Protein AF-A0A819KF56-F1 (afdb_monomer)

pLDDT: mean 78.13, std 22.5, range [29.19, 97.5]

Radius of gyration: 20.81 Å; Cα contacts (8 Å, |Δi|>4): 144; chains: 1; bounding box: 47×40×57 Å

Structure (mmCIF, N/CA/C/O backbone):
data_AF-A0A819KF56-F1
#
_entry.id   AF-A0A819KF56-F1
#
loop_
_atom_site.group_PDB
_atom_site.id
_atom_site.type_symbol
_atom_site.label_atom_id
_atom_sit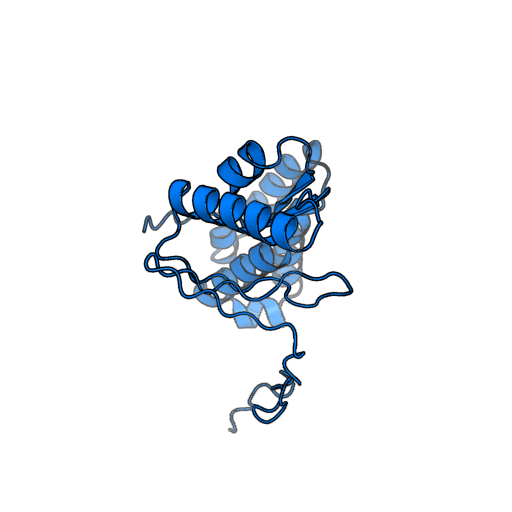e.label_alt_id
_atom_site.label_comp_id
_atom_site.label_asym_id
_atom_site.label_entity_id
_atom_site.label_seq_id
_atom_site.pdbx_PDB_ins_code
_atom_site.Cartn_x
_atom_site.Cartn_y
_atom_site.Cartn_z
_atom_site.occupancy
_atom_site.B_iso_or_equiv
_atom_site.auth_seq_id
_atom_site.auth_comp_id
_atom_site.auth_asym_id
_atom_site.auth_atom_id
_atom_site.pdbx_PDB_model_num
ATOM 1 N N . MET A 1 1 ? 0.462 -26.324 -31.886 1.00 38.06 1 MET A N 1
ATOM 2 C CA . MET A 1 1 ? 1.431 -26.065 -30.798 1.00 38.06 1 MET A CA 1
ATOM 3 C C . MET A 1 1 ? 0.646 -25.750 -29.536 1.00 38.06 1 MET A C 1
ATOM 5 O O . MET A 1 1 ? -0.189 -24.855 -29.551 1.00 38.06 1 MET A O 1
ATOM 9 N N . SER A 1 2 ? 0.790 -26.601 -28.522 1.00 32.00 2 SER A N 1
ATOM 10 C CA . SER A 1 2 ? -0.063 -26.663 -27.334 1.00 32.00 2 SER A CA 1
ATOM 11 C C . SER A 1 2 ? 0.135 -25.468 -26.404 1.00 32.00 2 SER A C 1
ATOM 13 O O . SER A 1 2 ? 1.267 -25.107 -26.091 1.00 32.00 2 SER A O 1
ATOM 15 N N . LYS A 1 3 ? -0.972 -24.908 -25.905 1.00 36.53 3 LYS A N 1
ATOM 16 C CA . LYS A 1 3 ? -0.977 -23.933 -24.811 1.00 36.53 3 LYS A CA 1
ATOM 17 C C . LYS A 1 3 ? -0.505 -24.628 -23.531 1.00 36.53 3 LYS A C 1
ATOM 19 O O . LYS A 1 3 ? -1.261 -25.376 -22.918 1.00 36.53 3 LYS A O 1
ATOM 24 N N . THR A 1 4 ? 0.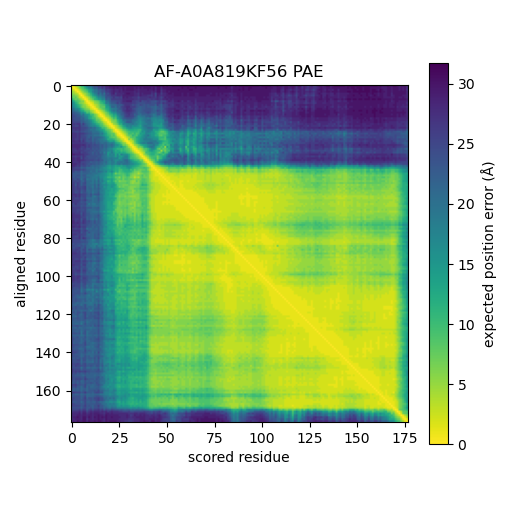738 -24.394 -23.135 1.00 37.12 4 THR A N 1
ATOM 25 C CA . THR A 1 4 ? 1.248 -24.739 -21.808 1.00 37.12 4 THR A CA 1
ATOM 26 C C . THR A 1 4 ? 0.609 -23.792 -20.795 1.00 37.12 4 THR A C 1
ATOM 28 O 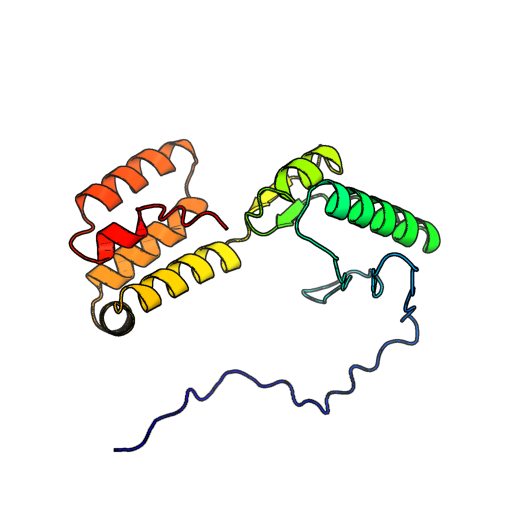O . THR A 1 4 ? 1.040 -22.659 -20.591 1.00 37.12 4 THR A O 1
ATOM 31 N N . GLY A 1 5 ? -0.506 -24.239 -20.212 1.00 37.03 5 GLY A N 1
ATOM 32 C CA . GLY A 1 5 ? -1.144 -23.572 -19.084 1.00 37.03 5 GLY A CA 1
ATOM 33 C C . GLY A 1 5 ? -0.174 -23.474 -17.908 1.00 37.03 5 GLY A C 1
ATOM 34 O O . GLY A 1 5 ? 0.611 -24.39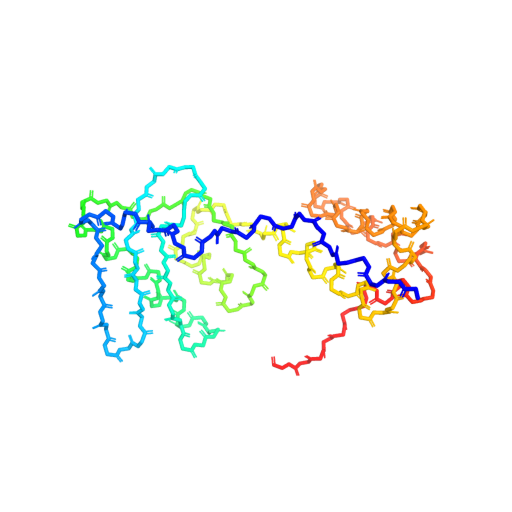1 -17.669 1.00 37.03 5 GLY A O 1
ATOM 35 N N . ARG A 1 6 ? -0.221 -22.350 -17.186 1.00 31.83 6 ARG A N 1
ATOM 36 C CA . ARG A 1 6 ? 0.528 -22.135 -15.943 1.00 31.83 6 ARG A CA 1
ATOM 37 C C . ARG A 1 6 ? 0.185 -23.250 -14.952 1.00 31.83 6 ARG A C 1
ATOM 39 O O . ARG A 1 6 ? -0.861 -23.211 -14.312 1.00 31.83 6 ARG A O 1
ATOM 46 N N . GLN A 1 7 ? 1.054 -24.246 -14.845 1.00 45.44 7 GLN A N 1
ATOM 47 C CA . GLN A 1 7 ? 1.026 -25.204 -13.751 1.00 45.44 7 GLN A CA 1
ATOM 48 C C . GLN A 1 7 ? 1.662 -24.531 -12.532 1.00 45.44 7 GLN A C 1
ATOM 50 O O . GLN A 1 7 ? 2.724 -23.924 -12.653 1.00 45.44 7 GLN A O 1
ATOM 55 N N . ASN A 1 8 ? 1.000 -24.652 -11.378 1.00 44.12 8 ASN A N 1
ATOM 56 C CA . ASN A 1 8 ? 1.456 -24.259 -10.034 1.00 44.12 8 ASN A CA 1
ATOM 57 C C . ASN A 1 8 ? 0.966 -22.912 -9.475 1.00 44.12 8 ASN A C 1
ATOM 59 O O . ASN A 1 8 ? 1.672 -22.275 -8.697 1.00 44.12 8 ASN A O 1
ATOM 63 N N . THR A 1 9 ? -0.281 -22.516 -9.738 1.00 35.16 9 THR A N 1
ATOM 64 C CA . THR A 1 9 ? -1.030 -21.843 -8.661 1.00 35.16 9 THR A CA 1
ATOM 65 C C . THR A 1 9 ? -1.691 -22.943 -7.835 1.00 35.16 9 THR A C 1
ATOM 67 O O . THR A 1 9 ? -2.507 -23.671 -8.402 1.00 35.16 9 THR A O 1
ATOM 70 N N . PRO A 1 10 ? -1.341 -23.137 -6.550 1.00 35.12 10 PRO A N 1
ATOM 71 C CA . PRO A 1 10 ? -2.076 -24.063 -5.704 1.00 35.12 10 PRO A CA 1
ATOM 72 C C . PRO A 1 10 ? -3.517 -23.562 -5.611 1.00 35.12 10 PRO A C 1
ATOM 74 O O . PRO A 1 10 ? -3.821 -22.595 -4.915 1.00 35.12 10 PRO A O 1
ATOM 77 N N . VAL A 1 11 ? -4.404 -24.195 -6.373 1.00 40.56 11 VAL A N 1
ATOM 78 C CA . VAL A 1 11 ? -5.840 -24.061 -6.179 1.00 40.56 11 VAL A CA 1
ATOM 79 C C . VAL A 1 11 ? -6.125 -24.819 -4.896 1.00 40.56 11 VAL A C 1
ATOM 81 O O . VAL A 1 11 ? -6.080 -26.049 -4.869 1.00 40.56 11 VAL A O 1
ATOM 84 N N . ILE A 1 12 ? -6.347 -24.079 -3.812 1.00 38.41 12 ILE A N 1
ATOM 85 C CA . ILE A 1 12 ? -6.901 -24.652 -2.589 1.00 38.41 12 ILE A CA 1
ATOM 86 C C . ILE A 1 12 ? -8.229 -25.282 -3.008 1.00 38.41 12 ILE A C 1
ATOM 88 O O . ILE A 1 12 ? -9.107 -24.589 -3.523 1.00 38.41 12 ILE A O 1
ATOM 92 N N . ALA A 1 13 ? -8.331 -26.606 -2.880 1.00 31.98 13 ALA A N 1
ATOM 93 C CA . ALA A 1 13 ? -9.525 -27.340 -3.266 1.00 31.98 13 ALA A CA 1
ATOM 94 C C . ALA A 1 13 ? -10.747 -26.688 -2.605 1.00 31.98 13 ALA A C 1
ATOM 96 O O . ALA A 1 13 ? -10.741 -26.451 -1.397 1.00 31.98 13 ALA A O 1
ATOM 97 N N . SER A 1 14 ? -11.812 -26.430 -3.370 1.00 42.16 14 SER A N 1
ATOM 98 C CA . SER A 1 14 ? -13.065 -25.846 -2.856 1.00 42.16 14 SER A CA 1
ATOM 99 C C . SER A 1 14 ? -13.792 -26.752 -1.849 1.00 42.16 14 SER A C 1
ATOM 101 O O . SER A 1 14 ? -14.879 -26.428 -1.382 1.00 42.16 14 SER A O 1
ATOM 103 N N . THR A 1 15 ? -13.210 -27.913 -1.547 1.00 34.47 15 THR A N 1
ATOM 104 C CA . THR A 1 15 ? -13.635 -28.887 -0.544 1.00 34.47 15 THR A CA 1
ATOM 105 C C . THR A 1 15 ? -12.790 -28.837 0.724 1.00 34.47 15 THR A C 1
ATOM 107 O O . THR A 1 15 ? -13.055 -29.618 1.638 1.00 34.47 15 THR A O 1
ATOM 110 N N . ALA A 1 16 ? -11.809 -27.931 0.819 1.00 35.06 16 ALA A N 1
ATOM 111 C CA . ALA A 1 16 ? -11.298 -27.497 2.106 1.00 35.06 16 ALA A CA 1
ATOM 112 C C . ALA A 1 16 ? -12.463 -26.805 2.814 1.00 35.06 16 ALA A C 1
ATOM 114 O O . ALA A 1 16 ? -12.659 -25.594 2.718 1.00 35.06 16 ALA A O 1
ATOM 115 N N . ARG A 1 17 ? -13.284 -27.613 3.492 1.00 34.97 17 ARG A N 1
ATOM 116 C CA . ARG A 1 17 ? -14.040 -27.153 4.640 1.00 34.97 17 ARG A CA 1
ATOM 117 C C . ARG A 1 17 ? -12.969 -26.586 5.553 1.00 34.97 17 ARG A C 1
ATOM 119 O O . ARG A 1 17 ? -12.267 -27.325 6.233 1.00 34.97 17 ARG A O 1
ATOM 126 N N . PHE A 1 18 ? -12.768 -25.275 5.474 1.00 39.22 18 PHE A N 1
ATOM 127 C CA . PHE A 1 18 ? -12.329 -24.555 6.643 1.00 39.22 18 PHE A CA 1
ATOM 128 C C . PHE A 1 18 ? -13.320 -25.013 7.699 1.00 39.22 18 PHE A C 1
ATOM 130 O O . PHE A 1 18 ? -14.521 -24.785 7.536 1.00 39.22 18 PHE A O 1
ATOM 137 N N . ASP A 1 19 ? -12.852 -25.781 8.680 1.00 36.50 19 ASP A N 1
ATOM 138 C CA . ASP A 1 19 ? -13.582 -25.935 9.923 1.00 36.50 19 ASP A CA 1
ATOM 139 C C . ASP A 1 19 ? -13.714 -24.511 10.429 1.00 36.50 19 ASP A C 1
ATOM 141 O O . ASP A 1 19 ? -12.784 -23.957 11.009 1.00 36.50 19 ASP A O 1
ATOM 145 N N . ILE A 1 20 ? -14.816 -23.873 10.036 1.00 40.81 20 ILE A N 1
ATOM 146 C CA . ILE A 1 20 ? -15.216 -22.566 10.500 1.00 40.81 20 ILE A CA 1
ATOM 147 C C . ILE A 1 20 ? -15.312 -22.784 12.003 1.00 40.81 20 ILE A C 1
ATOM 149 O O . ILE A 1 20 ? -16.204 -23.529 12.430 1.00 40.81 20 ILE A O 1
ATOM 153 N N . PRO A 1 21 ? -14.359 -22.267 12.804 1.00 40.44 21 PRO A N 1
ATOM 154 C CA . PRO A 1 21 ? -14.391 -22.507 14.230 1.00 40.44 21 PRO A CA 1
ATOM 155 C C . PRO A 1 21 ? -15.757 -22.052 14.727 1.00 40.44 21 PRO A C 1
ATOM 157 O O . PRO A 1 21 ? -16.326 -21.101 14.196 1.00 40.44 21 PRO A O 1
ATOM 160 N N . GLN A 1 22 ? -16.280 -22.697 15.764 1.00 37.03 22 GLN A N 1
ATOM 161 C CA . GLN A 1 22 ? -17.575 -22.375 16.385 1.00 37.03 22 GLN A CA 1
ATOM 162 C C . GLN A 1 22 ? -17.701 -20.890 16.842 1.00 37.03 22 GLN A C 1
ATOM 164 O O . GLN A 1 22 ? -18.760 -20.459 17.287 1.00 37.03 22 GLN A O 1
ATOM 169 N N . LEU A 1 23 ? -16.614 -20.123 16.696 1.00 35.91 23 LEU A N 1
ATOM 170 C CA . LEU A 1 23 ? -16.409 -18.679 16.801 1.00 35.91 23 LEU A CA 1
ATOM 171 C C . LEU A 1 23 ? -16.550 -17.978 15.430 1.00 35.91 23 LEU A C 1
ATOM 173 O O . LEU A 1 23 ? -15.619 -17.332 14.962 1.00 35.91 23 LEU A O 1
ATOM 177 N N . TYR A 1 24 ? -17.664 -18.162 14.726 1.00 39.72 24 TYR A N 1
ATOM 178 C CA . TYR A 1 24 ? -17.932 -17.418 13.492 1.00 39.72 24 TYR A CA 1
ATOM 179 C C . TYR A 1 24 ? -19.281 -16.736 13.632 1.00 39.72 24 TYR A C 1
ATOM 181 O O . TYR A 1 24 ? -20.332 -17.328 13.382 1.00 39.72 24 TYR A O 1
ATOM 189 N N . GLN A 1 25 ? -19.260 -15.487 14.091 1.00 46.16 25 GLN A N 1
ATOM 190 C CA . GLN A 1 25 ? -20.451 -14.650 14.096 1.00 46.16 25 GLN A CA 1
ATOM 191 C C . GLN A 1 25 ? -20.506 -13.820 12.818 1.00 46.16 25 GLN A C 1
ATOM 193 O O . GLN A 1 25 ? -19.667 -12.961 12.563 1.00 46.16 25 GLN A O 1
ATOM 198 N N . GLN A 1 26 ? -21.527 -14.084 12.005 1.00 46.75 26 GLN A N 1
ATOM 199 C CA . GLN A 1 26 ? -21.896 -13.233 10.885 1.00 46.75 26 GLN A CA 1
ATOM 200 C C . GLN A 1 26 ? -22.788 -12.102 11.404 1.00 46.75 26 GLN A C 1
ATOM 202 O O . GLN A 1 26 ? -23.976 -12.295 11.663 1.00 46.75 26 GLN A O 1
ATOM 207 N N . THR A 1 27 ? -22.232 -10.899 11.519 1.00 50.41 27 THR A N 1
ATOM 208 C CA . THR A 1 27 ? -23.023 -9.715 11.871 1.00 50.41 27 THR A CA 1
ATOM 209 C C . THR A 1 27 ? -23.632 -9.124 10.601 1.00 50.41 27 THR A C 1
ATOM 211 O O . THR A 1 27 ? -22.978 -8.374 9.883 1.00 50.41 27 THR A O 1
ATOM 214 N N . LEU A 1 28 ? -24.888 -9.461 10.292 1.00 46.75 28 LEU A N 1
ATOM 215 C CA . LEU A 1 28 ? -25.650 -8.801 9.225 1.00 46.75 28 LEU A CA 1
ATOM 216 C C . LEU A 1 28 ? -26.155 -7.445 9.729 1.00 46.75 28 LEU A C 1
ATOM 218 O O . LEU A 1 28 ? -27.206 -7.341 10.356 1.00 46.75 28 LEU A O 1
ATOM 222 N N . SER A 1 29 ? -25.392 -6.389 9.465 1.00 52.81 29 SER A N 1
ATOM 223 C CA . SER A 1 29 ? -25.842 -5.014 9.692 1.00 52.81 29 SER A CA 1
ATOM 224 C C . SER A 1 29 ? -26.669 -4.524 8.480 1.00 52.81 29 SER A C 1
ATOM 226 O O . SER A 1 29 ? -26.310 -4.845 7.345 1.00 52.81 29 SER A O 1
ATOM 228 N N . PRO A 1 30 ? -27.749 -3.726 8.659 1.00 49.16 30 PRO A N 1
ATOM 229 C CA . PRO A 1 30 ? -28.543 -3.171 7.546 1.00 49.16 30 PRO A CA 1
ATOM 230 C C . PRO A 1 30 ? -27.702 -2.336 6.570 1.00 49.16 30 PRO A C 1
ATOM 232 O O . PRO A 1 30 ? -27.962 -2.286 5.368 1.00 49.16 30 PRO A O 1
ATOM 235 N N . LYS A 1 31 ? -26.644 -1.707 7.092 1.00 51.72 31 LYS A N 1
ATOM 236 C CA . LYS A 1 31 ? -25.537 -1.178 6.299 1.00 51.72 31 LYS A CA 1
ATOM 237 C C . LYS A 1 31 ? -24.654 -2.372 5.942 1.00 51.72 31 LYS A C 1
ATOM 239 O O . LYS A 1 31 ? -24.094 -2.973 6.852 1.00 51.72 31 LYS A O 1
ATOM 244 N N . ARG A 1 32 ? -24.588 -2.762 4.668 1.00 50.19 32 ARG A N 1
ATOM 245 C CA . ARG A 1 32 ? -23.849 -3.943 4.183 1.00 50.19 32 ARG A CA 1
ATOM 246 C C . ARG A 1 32 ? -22.416 -3.966 4.740 1.00 50.19 32 ARG A C 1
ATOM 248 O O . ARG A 1 32 ? -21.550 -3.310 4.184 1.00 50.19 32 ARG A O 1
ATOM 255 N N . PHE A 1 33 ? -22.201 -4.711 5.819 1.00 55.94 33 PHE A N 1
ATOM 256 C CA . PHE A 1 33 ? -20.907 -5.054 6.393 1.00 55.94 33 PHE A CA 1
ATOM 257 C C . PHE A 1 33 ? -21.024 -6.527 6.759 1.00 55.94 33 PHE A C 1
ATOM 259 O O . PHE A 1 33 ? -21.844 -6.878 7.601 1.00 55.94 33 PHE A O 1
ATOM 266 N N . LEU A 1 34 ? -20.268 -7.394 6.096 1.00 52.53 34 LEU A N 1
ATOM 267 C CA . LEU A 1 34 ? -20.047 -8.747 6.593 1.00 52.53 34 LEU A CA 1
ATOM 268 C C . LEU A 1 34 ? -18.704 -8.698 7.298 1.00 52.53 34 LEU A C 1
ATOM 270 O O . LEU A 1 34 ? -17.711 -8.660 6.586 1.00 52.53 34 LEU A O 1
ATOM 274 N N . LEU A 1 35 ? -18.707 -8.609 8.632 1.00 50.97 35 LEU A N 1
ATOM 275 C CA . LEU A 1 35 ? -17.512 -8.708 9.467 1.00 50.97 35 LEU A CA 1
ATOM 276 C C . LEU A 1 35 ? -17.397 -10.140 9.978 1.00 50.97 35 LEU A C 1
ATOM 278 O O . LEU A 1 35 ? -18.355 -10.662 10.540 1.00 50.97 35 LEU A O 1
ATOM 282 N N . ILE A 1 36 ? -16.260 -10.775 9.724 1.00 55.16 36 ILE A N 1
ATOM 283 C CA . ILE A 1 36 ? -15.984 -12.158 10.116 1.00 55.16 36 ILE A CA 1
ATOM 284 C C . ILE A 1 36 ? -14.761 -12.152 11.039 1.00 55.16 36 ILE A C 1
ATOM 286 O O . ILE A 1 36 ? -13.667 -11.872 10.570 1.00 55.16 36 ILE A O 1
ATOM 290 N N . ASP A 1 37 ? -15.019 -12.423 12.316 1.00 52.06 37 ASP A N 1
ATOM 291 C CA . ASP A 1 37 ? -14.169 -12.575 13.513 1.00 52.06 37 ASP A CA 1
ATOM 292 C C . ASP A 1 37 ? -12.641 -12.310 13.485 1.00 52.06 37 ASP A C 1
ATOM 294 O O . ASP A 1 37 ? -11.894 -12.875 12.683 1.00 52.06 37 ASP A O 1
ATOM 298 N N . VAL A 1 38 ? -12.179 -11.552 14.498 1.00 51.81 38 VAL A N 1
ATOM 299 C CA . VAL A 1 38 ? -10.810 -11.019 14.687 1.00 51.81 38 VAL A CA 1
ATOM 300 C C . VAL A 1 38 ? -10.001 -11.820 15.709 1.00 51.81 38 VAL A C 1
ATOM 302 O O . VAL A 1 38 ? -10.119 -11.577 16.906 1.00 51.81 38 VAL A O 1
ATOM 305 N N . PHE A 1 39 ? -9.078 -12.692 15.261 1.00 49.78 39 PHE A N 1
ATOM 306 C CA . PHE A 1 39 ? -8.098 -13.351 16.151 1.00 49.78 39 PHE A CA 1
ATOM 307 C C . PHE A 1 39 ? -6.690 -13.590 15.556 1.00 49.78 39 PHE A C 1
ATOM 309 O O . PHE A 1 39 ? -6.505 -13.891 14.384 1.00 49.78 39 PHE A O 1
ATOM 316 N N . LEU A 1 40 ? -5.664 -13.469 16.415 1.00 49.62 40 LEU A N 1
ATOM 317 C CA . LEU A 1 40 ? -4.223 -13.435 16.102 1.00 49.62 40 LEU A CA 1
ATOM 318 C C . LEU A 1 40 ? -3.530 -14.817 16.062 1.00 49.62 40 LEU A C 1
ATOM 320 O O . LEU A 1 40 ? -3.357 -15.436 17.111 1.00 49.62 40 LEU A O 1
ATOM 324 N N . LYS A 1 41 ? -2.962 -15.201 14.904 1.00 39.97 41 LYS A N 1
ATOM 325 C CA . LYS A 1 41 ? -1.545 -15.622 14.703 1.00 39.97 41 LYS A CA 1
ATOM 326 C C . LYS A 1 41 ? -1.300 -16.059 13.246 1.00 39.97 41 LYS A C 1
ATOM 328 O O . LYS A 1 41 ? -2.055 -16.849 12.706 1.00 39.97 41 LYS A O 1
ATOM 333 N N . ARG A 1 42 ? -0.167 -15.621 12.672 1.00 51.62 42 ARG A N 1
ATOM 334 C CA . ARG A 1 42 ? 0.463 -16.127 11.427 1.00 51.62 42 ARG A CA 1
ATOM 335 C C . ARG A 1 42 ? -0.413 -16.112 10.163 1.00 51.62 42 ARG A C 1
ATOM 337 O O . ARG A 1 42 ? -0.937 -17.141 9.766 1.00 51.62 42 ARG A O 1
ATOM 344 N N . GLY A 1 43 ? -0.471 -14.968 9.476 1.00 61.66 43 GLY A N 1
ATOM 345 C CA . GLY A 1 43 ? -0.934 -14.893 8.078 1.00 61.66 43 GLY A CA 1
ATOM 346 C C . GLY A 1 43 ? -2.392 -15.294 7.828 1.00 61.66 43 GLY A C 1
ATOM 347 O O . GLY A 1 43 ? -2.780 -15.451 6.675 1.00 61.66 43 GLY A O 1
ATOM 348 N N . LEU A 1 44 ? -3.189 -15.469 8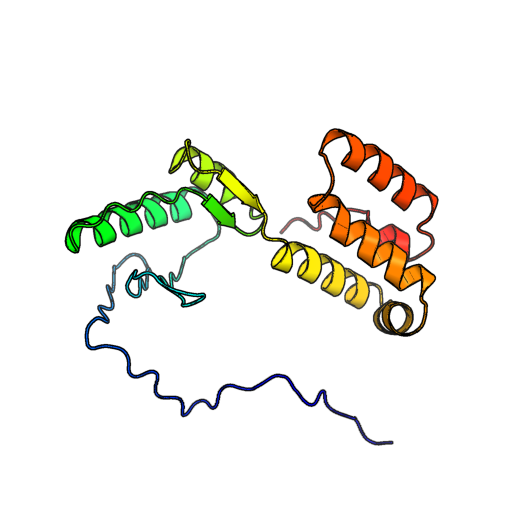.883 1.00 70.81 44 LEU A N 1
ATOM 349 C CA . LEU A 1 44 ? -4.603 -15.802 8.782 1.00 70.81 44 LEU A CA 1
ATOM 350 C C . LEU A 1 44 ? -5.436 -14.525 8.601 1.00 70.81 44 LEU A C 1
ATOM 352 O O . LEU A 1 44 ? -5.163 -13.530 9.279 1.00 70.81 44 LEU A O 1
ATOM 356 N N . PRO A 1 45 ? -6.453 -14.538 7.723 1.00 71.88 45 PRO A N 1
ATOM 357 C CA . PRO A 1 45 ? -7.467 -13.494 7.688 1.00 71.88 45 PRO A CA 1
ATOM 358 C C . PRO A 1 45 ? -8.204 -13.416 9.028 1.00 71.88 45 PRO A C 1
ATOM 360 O O . PRO A 1 45 ? -8.659 -14.433 9.544 1.00 71.88 45 PRO A O 1
ATOM 363 N N . VAL A 1 46 ? -8.314 -12.203 9.566 1.00 73.75 46 VAL A N 1
ATOM 364 C CA . VAL A 1 46 ? -8.956 -11.908 10.865 1.00 73.75 46 VAL A CA 1
ATOM 365 C C . VAL A 1 46 ? -10.195 -11.026 10.715 1.00 73.75 46 VAL A C 1
ATOM 367 O O . VAL A 1 46 ? -10.805 -10.618 11.681 1.00 73.75 46 VAL A O 1
ATOM 370 N N . ALA A 1 47 ? -10.491 -10.571 9.509 1.00 77.94 47 ALA A N 1
ATOM 371 C CA . ALA A 1 47 ? -11.662 -9.765 9.224 1.00 77.94 47 ALA A CA 1
ATOM 372 C C . ALA A 1 47 ? -11.885 -9.840 7.726 1.00 77.94 47 ALA A C 1
ATOM 374 O O . ALA A 1 47 ? -11.009 -9.470 6.944 1.00 77.94 47 ALA A O 1
ATOM 375 N N . PHE A 1 48 ? -13.057 -10.301 7.320 1.00 79.81 48 PHE A N 1
ATOM 376 C CA . PHE A 1 48 ? -13.591 -9.958 6.007 1.00 79.81 48 PHE A CA 1
ATOM 377 C C . PHE A 1 48 ? -14.525 -8.784 6.202 1.00 79.81 48 PHE A C 1
ATOM 379 O O . PHE A 1 48 ? -15.167 -8.730 7.238 1.00 79.81 48 PHE A O 1
ATOM 386 N N . CYS A 1 49 ? -14.545 -7.826 5.278 1.00 80.38 49 CYS A N 1
ATOM 387 C CA . CYS A 1 49 ? -15.395 -6.640 5.349 1.00 80.38 49 CYS A CA 1
ATOM 388 C C . CYS A 1 49 ? -15.863 -6.297 3.937 1.00 80.38 49 CYS A C 1
ATOM 390 O O . CYS A 1 49 ? -15.067 -5.899 3.089 1.00 80.38 49 CYS A O 1
ATOM 392 N N . LEU A 1 50 ? -17.156 -6.468 3.672 1.00 83.00 50 LEU A N 1
ATOM 393 C CA . LEU A 1 50 ? -17.767 -6.005 2.428 1.00 83.00 50 LEU A CA 1
ATOM 394 C C . LEU A 1 50 ? -18.135 -4.535 2.587 1.00 83.00 50 LEU A C 1
ATOM 396 O O . LEU A 1 50 ? -18.955 -4.214 3.440 1.00 83.00 50 LEU A O 1
ATOM 400 N N . LEU A 1 51 ? -17.527 -3.662 1.787 1.00 83.75 51 LEU A N 1
ATOM 401 C CA . LEU A 1 51 ? -17.746 -2.220 1.861 1.00 83.75 51 LEU A CA 1
ATOM 402 C C . LEU A 1 51 ? -18.551 -1.730 0.649 1.00 83.75 51 LEU A C 1
ATOM 404 O O . LEU A 1 51 ? -18.326 -2.201 -0.467 1.00 83.75 51 LEU A O 1
ATOM 408 N N . PRO A 1 52 ? -19.479 -0.772 0.828 1.00 85.44 52 PRO A N 1
ATOM 409 C CA . PRO A 1 52 ? -20.291 -0.247 -0.269 1.00 85.44 52 PRO A CA 1
ATOM 410 C C . PRO A 1 52 ? -19.514 0.645 -1.245 1.00 85.44 52 PRO A C 1
ATOM 412 O O . PRO A 1 52 ? -19.984 0.870 -2.357 1.00 85.44 52 PRO A O 1
ATOM 415 N N . ASN A 1 53 ? -18.384 1.216 -0.823 1.00 88.44 53 ASN A N 1
ATOM 416 C CA . ASN A 1 53 ? -17.540 2.091 -1.631 1.00 88.44 53 ASN A CA 1
ATOM 417 C C . ASN A 1 53 ? -16.166 2.297 -0.964 1.00 88.44 53 ASN A C 1
ATOM 419 O O . ASN A 1 53 ? -15.951 1.903 0.180 1.00 88.44 53 ASN A O 1
ATOM 423 N N . LYS A 1 54 ? -15.271 2.951 -1.706 1.00 89.38 54 LYS A N 1
ATOM 424 C CA . LYS A 1 54 ? -13.885 3.286 -1.356 1.00 89.38 54 LYS A CA 1
ATOM 425 C C . LYS A 1 54 ? -13.754 4.732 -0.849 1.00 89.38 54 LYS A C 1
ATOM 427 O O . LYS A 1 54 ? -13.029 5.541 -1.420 1.00 89.38 54 LYS A O 1
ATOM 432 N N . ARG A 1 55 ? -14.556 5.124 0.149 1.00 91.25 55 ARG A N 1
ATOM 433 C CA . ARG A 1 55 ? -14.569 6.501 0.690 1.00 91.25 55 ARG A CA 1
ATOM 434 C C . ARG A 1 55 ? -14.117 6.527 2.139 1.00 91.25 55 ARG A C 1
ATOM 436 O O . ARG A 1 55 ? -14.467 5.635 2.907 1.00 91.25 55 ARG A O 1
ATOM 443 N N . ALA A 1 56 ? -13.470 7.624 2.529 1.00 93.38 56 ALA A N 1
ATOM 444 C CA . ALA A 1 56 ? -12.989 7.847 3.892 1.00 93.38 56 ALA A CA 1
ATOM 445 C C . ALA A 1 56 ? -14.059 7.563 4.958 1.00 93.38 56 ALA A C 1
ATOM 447 O O . ALA A 1 56 ? -13.842 6.750 5.847 1.00 93.38 56 ALA A O 1
ATOM 448 N N . LYS A 1 57 ? -15.272 8.112 4.790 1.00 92.94 57 LYS A N 1
ATOM 449 C CA . LYS A 1 57 ? -16.398 7.864 5.706 1.00 92.94 57 LYS A CA 1
ATOM 450 C C . LYS A 1 57 ? -16.690 6.371 5.915 1.00 92.94 57 LYS A C 1
ATOM 452 O O . LYS A 1 57 ? -16.974 5.950 7.028 1.00 92.94 57 LYS A O 1
ATOM 457 N N . THR A 1 58 ? -16.630 5.570 4.852 1.00 91.62 58 THR A N 1
ATOM 458 C CA . THR A 1 58 ? -16.879 4.126 4.933 1.00 91.62 58 THR A CA 1
ATOM 459 C C . THR A 1 58 ? -15.755 3.394 5.667 1.00 91.62 58 THR A C 1
ATOM 461 O O . THR A 1 58 ? -16.042 2.454 6.405 1.00 91.62 58 THR A O 1
ATOM 464 N N . TYR A 1 59 ? -14.505 3.840 5.531 1.00 93.62 59 TYR A N 1
ATOM 465 C CA . TYR A 1 59 ? -13.381 3.294 6.297 1.00 93.62 59 TYR A CA 1
ATOM 466 C C . TYR A 1 59 ? -13.393 3.703 7.768 1.00 93.62 59 TYR A C 1
ATOM 468 O O . TYR A 1 59 ? -13.079 2.874 8.618 1.00 93.62 59 TYR A O 1
ATOM 476 N N . THR A 1 60 ? -13.798 4.934 8.086 1.00 94.25 60 THR A N 1
ATOM 477 C CA . THR A 1 60 ? -13.979 5.371 9.478 1.00 94.25 60 THR A CA 1
ATOM 478 C C . THR A 1 60 ? -15.016 4.484 10.164 1.00 94.25 60 THR A C 1
ATOM 480 O O . THR A 1 60 ? -14.707 3.853 11.171 1.00 94.25 60 THR A O 1
ATOM 483 N N . GLU A 1 61 ? -16.192 4.314 9.540 1.00 91.19 61 GLU A N 1
ATOM 484 C CA . GLU A 1 61 ? -17.240 3.415 10.047 1.00 91.19 61 GLU A CA 1
ATOM 485 C C . GLU A 1 61 ? -16.725 1.966 10.198 1.00 91.19 61 GLU A C 1
ATOM 487 O O . GLU A 1 61 ? -17.072 1.279 11.157 1.00 91.19 61 GLU A O 1
ATOM 492 N N . LEU A 1 62 ? -15.870 1.480 9.288 1.00 90.31 62 LEU A N 1
ATOM 493 C CA . LEU A 1 62 ? -15.243 0.159 9.409 1.00 90.31 62 LEU A CA 1
ATOM 494 C C . LEU A 1 62 ? -14.362 0.043 10.665 1.00 90.31 62 LEU A C 1
ATOM 496 O O . LEU A 1 62 ? -14.478 -0.936 11.407 1.00 90.31 62 LEU A O 1
ATOM 500 N N . PHE A 1 63 ? -13.463 0.999 10.901 1.00 91.56 63 PHE A N 1
ATOM 501 C CA . PHE A 1 63 ? -12.546 0.931 12.040 1.00 91.56 63 PHE A CA 1
ATOM 502 C C . PHE A 1 63 ? -13.261 1.106 13.379 1.00 91.56 63 PHE A C 1
ATOM 504 O O . PHE A 1 63 ? -12.917 0.405 14.332 1.00 91.56 63 PHE A O 1
ATOM 511 N N . GLU A 1 64 ? -14.293 1.949 13.441 1.00 90.88 64 GLU A N 1
ATOM 512 C CA . GLU A 1 64 ? -15.187 2.048 14.600 1.00 90.88 64 GLU A CA 1
ATOM 513 C C . GLU A 1 64 ? -15.809 0.683 14.923 1.00 90.88 64 GLU A C 1
ATOM 515 O O . GLU A 1 64 ? -15.704 0.198 16.050 1.00 90.88 64 GLU A O 1
ATOM 520 N N . ARG A 1 65 ? -16.351 -0.010 13.911 1.00 87.06 65 ARG A N 1
ATOM 521 C CA . ARG A 1 65 ? -16.928 -1.352 14.085 1.00 87.06 65 ARG A CA 1
ATOM 522 C C . ARG A 1 65 ? -15.898 -2.385 14.529 1.00 87.06 65 ARG A C 1
ATOM 524 O O . ARG A 1 65 ? -16.207 -3.210 15.382 1.00 87.06 65 ARG A O 1
ATOM 531 N N . LEU A 1 66 ? -14.678 -2.354 13.995 1.00 87.06 66 LEU A N 1
ATOM 532 C CA . LEU A 1 66 ? -13.603 -3.251 14.437 1.00 87.06 66 LEU A CA 1
ATOM 533 C C . LEU A 1 66 ? -13.226 -3.010 15.906 1.00 87.06 66 LEU A C 1
ATOM 535 O O . LEU A 1 66 ? -13.021 -3.970 16.650 1.00 87.06 66 LEU A O 1
ATOM 539 N N . LYS A 1 67 ? -13.174 -1.745 16.342 1.00 89.19 67 LYS A N 1
ATOM 540 C CA . LYS A 1 67 ? -12.932 -1.374 17.746 1.00 89.19 67 LYS A CA 1
ATOM 541 C C . LYS A 1 67 ? -14.063 -1.871 18.651 1.00 89.19 67 LYS A C 1
ATOM 543 O O . LYS A 1 67 ? -13.784 -2.489 19.676 1.00 89.19 67 LYS A O 1
ATOM 548 N N . GLU A 1 68 ? -15.320 -1.670 18.254 1.00 86.81 68 GLU A N 1
ATOM 549 C CA . GLU A 1 68 ? -16.495 -2.184 18.972 1.00 86.81 68 GLU A CA 1
ATOM 550 C C . GLU A 1 68 ? -16.452 -3.711 19.117 1.00 86.81 68 GLU A C 1
ATOM 552 O O . GLU A 1 68 ? -16.621 -4.224 20.221 1.00 86.81 68 GLU A O 1
ATOM 557 N N . GLN A 1 69 ? -16.171 -4.439 18.032 1.00 82.44 69 GLN A N 1
ATOM 558 C CA . GLN A 1 69 ? -16.108 -5.906 18.038 1.00 82.44 69 GLN A CA 1
ATOM 559 C C . GLN A 1 69 ? -14.929 -6.443 18.851 1.00 82.44 69 GLN A C 1
ATOM 561 O O . GLN A 1 69 ? -15.059 -7.450 19.534 1.00 82.44 69 GLN A O 1
ATOM 566 N N . ALA A 1 70 ? -13.783 -5.763 18.859 1.00 83.31 70 ALA A N 1
ATOM 567 C CA . ALA A 1 70 ? -12.705 -6.137 19.768 1.00 83.31 70 ALA A CA 1
ATOM 568 C C . ALA A 1 70 ? -13.125 -5.963 21.239 1.00 83.31 70 ALA A C 1
ATOM 570 O O . ALA A 1 70 ? -12.833 -6.828 22.068 1.00 83.31 70 ALA A O 1
ATOM 571 N N . ASN A 1 71 ? -13.859 -4.893 21.559 1.00 86.69 71 ASN A N 1
ATOM 572 C CA . ASN A 1 71 ? -14.323 -4.642 22.922 1.00 86.69 71 ASN A CA 1
ATOM 573 C C . ASN A 1 71 ? -15.306 -5.720 23.413 1.00 86.69 71 ASN A C 1
ATOM 575 O O . ASN A 1 71 ? -15.232 -6.097 24.583 1.00 86.69 71 ASN A O 1
ATOM 579 N N . THR A 1 72 ? -16.180 -6.266 22.551 1.00 83.44 72 THR A N 1
ATOM 580 C CA . THR A 1 72 ? -17.128 -7.333 22.949 1.00 83.44 72 THR A CA 1
ATOM 581 C C . THR A 1 72 ? -16.424 -8.616 23.401 1.00 83.44 72 THR A C 1
ATOM 583 O O . THR A 1 72 ? -16.940 -9.323 24.264 1.00 83.44 72 THR A O 1
ATOM 586 N N . ILE A 1 73 ? -15.221 -8.885 22.887 1.00 83.50 73 ILE A N 1
ATOM 587 C CA . ILE A 1 73 ? -14.377 -10.029 23.270 1.00 83.50 73 ILE A CA 1
ATOM 588 C C . ILE A 1 73 ? -13.297 -9.661 24.308 1.00 83.50 73 ILE A C 1
ATOM 590 O O . ILE A 1 73 ? -12.346 -10.419 24.522 1.00 83.50 73 ILE A O 1
ATOM 594 N N . GLY A 1 74 ? -13.406 -8.488 24.945 1.00 85.38 74 GLY A N 1
ATOM 595 C CA . GLY A 1 74 ? -12.465 -8.019 25.967 1.00 85.38 74 GLY A CA 1
ATOM 596 C C . GLY A 1 74 ? -11.059 -7.722 25.430 1.00 85.38 74 GLY A C 1
ATOM 597 O O . GLY A 1 74 ? -10.067 -7.874 26.148 1.00 85.38 74 GLY A O 1
ATOM 598 N N . LYS A 1 75 ? -10.946 -7.345 24.152 1.00 85.25 75 LYS A N 1
ATOM 599 C CA . LYS A 1 75 ? -9.699 -6.941 23.493 1.00 85.25 75 LYS A CA 1
ATOM 600 C C . LYS A 1 75 ? -9.758 -5.471 23.096 1.00 85.25 75 LYS A C 1
ATOM 602 O O . LYS A 1 75 ? -10.819 -4.908 22.882 1.00 85.25 75 LYS A O 1
ATOM 607 N N . ILE A 1 76 ? -8.586 -4.864 22.943 1.00 87.75 76 ILE A N 1
ATOM 608 C CA . ILE A 1 76 ? -8.453 -3.503 22.420 1.00 87.75 76 ILE A CA 1
ATOM 609 C C . ILE A 1 76 ? -7.857 -3.605 21.019 1.00 87.75 76 ILE A C 1
ATOM 611 O O . ILE A 1 76 ? -6.746 -4.118 20.851 1.00 87.75 76 ILE A O 1
ATOM 615 N N . PHE A 1 77 ? -8.578 -3.111 20.013 1.00 87.75 77 PHE A N 1
ATOM 616 C CA . PHE A 1 77 ? -8.064 -3.023 18.649 1.00 87.75 77 PHE A CA 1
ATOM 617 C C . PHE A 1 77 ? -7.123 -1.819 18.517 1.00 87.75 77 PHE A C 1
ATOM 619 O O . PHE A 1 77 ? -7.544 -0.715 18.185 1.00 87.75 77 PHE A O 1
ATOM 626 N N . ASN A 1 78 ? -5.843 -2.032 18.830 1.00 89.38 78 ASN A N 1
ATOM 627 C CA . ASN A 1 78 ? -4.800 -1.008 18.755 1.00 89.38 78 ASN A CA 1
ATOM 628 C C . ASN A 1 78 ? -3.525 -1.571 18.091 1.00 89.38 78 ASN A C 1
ATOM 630 O O . ASN A 1 78 ? -2.590 -1.993 18.784 1.00 89.38 78 ASN A O 1
ATOM 634 N N . PRO A 1 79 ? -3.498 -1.679 16.751 1.00 90.50 79 PRO A N 1
ATOM 635 C CA . PRO A 1 79 ? -2.340 -2.189 16.026 1.00 90.50 79 PRO A CA 1
ATOM 636 C C . PRO A 1 79 ? -1.141 -1.235 16.137 1.00 90.50 79 PRO A C 1
ATOM 638 O O . PRO A 1 79 ? -1.273 -0.026 16.014 1.00 90.50 79 PRO A O 1
ATOM 641 N N . LYS A 1 80 ? 0.068 -1.788 16.303 1.00 91.81 80 LYS A N 1
ATOM 642 C CA . LYS A 1 80 ? 1.321 -1.000 16.294 1.00 91.81 80 LYS A CA 1
ATOM 643 C C . LYS A 1 80 ? 1.815 -0.662 14.886 1.00 91.81 80 LYS A C 1
ATOM 645 O O . LYS A 1 80 ? 2.593 0.268 14.702 1.00 91.81 80 LYS A O 1
ATOM 650 N N . ARG A 1 81 ? 1.420 -1.472 13.905 1.00 91.44 81 ARG A N 1
ATOM 651 C CA . ARG A 1 81 ? 1.790 -1.335 12.499 1.00 91.44 81 ARG A CA 1
ATOM 652 C C . ARG A 1 81 ? 0.578 -1.662 11.650 1.00 91.44 81 ARG A C 1
ATOM 654 O O . ARG A 1 81 ? -0.068 -2.682 11.888 1.00 91.44 81 ARG A O 1
ATOM 661 N N . ILE A 1 82 ? 0.317 -0.825 10.661 1.00 93.75 82 ILE A N 1
ATOM 662 C CA . ILE A 1 82 ? -0.765 -1.002 9.703 1.00 93.75 82 ILE A CA 1
ATOM 663 C C . ILE A 1 82 ? -0.147 -0.981 8.309 1.00 93.75 82 ILE A C 1
ATOM 665 O O . ILE A 1 82 ? 0.635 -0.093 7.975 1.00 93.75 82 ILE A O 1
ATOM 669 N N . VAL A 1 83 ? -0.482 -1.986 7.505 1.00 92.12 83 VAL A N 1
ATOM 670 C CA . VAL A 1 83 ? -0.062 -2.069 6.107 1.00 92.12 83 VAL A CA 1
ATOM 671 C C . VAL A 1 83 ? -1.315 -2.078 5.249 1.00 92.12 83 VAL A C 1
ATOM 673 O O . VAL A 1 83 ? -2.118 -3.000 5.372 1.00 92.12 83 VAL A O 1
ATOM 676 N N . THR A 1 84 ? -1.489 -1.070 4.400 1.00 92.75 84 THR A N 1
ATOM 677 C CA . THR A 1 84 ? -2.637 -0.972 3.483 1.00 92.75 84 THR A CA 1
ATOM 678 C C . THR A 1 84 ? -2.164 -0.910 2.041 1.00 92.75 84 THR A C 1
ATOM 680 O O . THR A 1 84 ? -0.980 -0.727 1.769 1.00 92.75 84 THR A O 1
ATOM 683 N N . ASP A 1 85 ? -3.072 -1.067 1.088 1.00 88.31 85 ASP A N 1
ATOM 684 C CA . ASP A 1 85 ? -2.817 -0.571 -0.260 1.00 88.31 85 ASP A CA 1
ATOM 685 C C . ASP A 1 85 ? -2.744 0.972 -0.274 1.00 88.31 85 ASP A C 1
ATOM 687 O O . ASP A 1 85 ? -2.949 1.643 0.743 1.00 88.31 85 ASP A O 1
ATOM 691 N N . TYR A 1 86 ? -2.383 1.534 -1.429 1.00 86.69 86 TYR A N 1
ATOM 692 C CA . TYR A 1 86 ? -2.211 2.978 -1.634 1.00 86.69 86 TYR A CA 1
ATOM 693 C C . TYR A 1 86 ? -3.539 3.655 -1.992 1.00 86.69 86 TYR A C 1
ATOM 695 O O . TYR A 1 86 ? -3.605 4.462 -2.916 1.00 86.69 86 TYR A O 1
ATOM 703 N N . GLU A 1 87 ? -4.627 3.275 -1.321 1.00 88.56 87 GLU A N 1
ATOM 704 C CA . GLU A 1 87 ? -5.933 3.843 -1.623 1.00 88.56 87 GLU A CA 1
ATOM 705 C C . GLU A 1 87 ? -6.102 5.226 -0.962 1.00 88.56 87 GLU A C 1
ATOM 707 O O . GLU A 1 87 ? -6.095 5.312 0.273 1.00 88.56 87 GLU A O 1
ATOM 712 N N . PRO A 1 88 ? -6.332 6.307 -1.738 1.00 87.94 88 PRO A N 1
ATOM 713 C CA . PRO A 1 88 ? -6.385 7.670 -1.199 1.00 87.94 88 PRO A CA 1
ATOM 714 C C . PRO A 1 88 ? -7.462 7.882 -0.131 1.00 87.94 88 PRO A C 1
ATOM 716 O O . PRO A 1 88 ? -7.301 8.712 0.756 1.00 87.94 88 PRO A O 1
ATOM 719 N N . GLY A 1 89 ? -8.568 7.134 -0.202 1.00 89.69 89 GLY A N 1
ATOM 720 C CA . GLY A 1 89 ? -9.647 7.212 0.781 1.00 89.69 89 GLY A CA 1
ATOM 721 C C . GLY A 1 89 ? -9.335 6.520 2.111 1.00 89.69 89 GLY A C 1
ATOM 722 O O . GLY A 1 89 ? -9.953 6.863 3.114 1.00 89.69 89 GLY A O 1
ATOM 723 N N . LEU A 1 90 ? -8.407 5.559 2.129 1.00 93.12 90 LEU A N 1
ATOM 724 C CA . LEU A 1 90 ? -8.088 4.740 3.302 1.00 93.12 90 LEU A CA 1
ATOM 725 C C . LEU A 1 90 ? -6.922 5.317 4.107 1.00 93.12 90 LEU A C 1
ATOM 727 O O . LEU A 1 90 ? -6.989 5.357 5.332 1.00 93.12 90 LEU A O 1
ATOM 731 N N . MET A 1 91 ? -5.869 5.778 3.429 1.00 93.44 91 MET A N 1
ATOM 732 C CA . MET A 1 91 ? -4.653 6.276 4.081 1.00 93.44 91 MET A CA 1
ATOM 733 C C . MET A 1 91 ? -4.903 7.357 5.153 1.00 93.44 91 MET A C 1
ATOM 735 O O . MET A 1 91 ? -4.515 7.126 6.298 1.00 93.44 91 MET A O 1
ATOM 739 N N . PRO A 1 92 ? -5.612 8.471 4.868 1.00 94.25 92 PRO A N 1
ATOM 740 C CA . PRO A 1 92 ? -5.842 9.510 5.876 1.00 94.25 92 PRO A CA 1
ATOM 741 C C . PRO A 1 92 ? -6.713 9.016 7.037 1.00 94.25 92 PRO A C 1
ATOM 743 O O . PRO A 1 92 ? -6.570 9.471 8.168 1.00 94.25 92 PRO A O 1
ATOM 746 N N . VAL A 1 93 ? -7.606 8.054 6.782 1.00 96.12 93 VAL A N 1
ATOM 747 C CA . VAL A 1 93 ? -8.441 7.463 7.832 1.00 96.12 93 VAL A CA 1
ATOM 748 C C . VAL A 1 93 ? -7.603 6.613 8.774 1.00 96.12 93 VAL A C 1
ATOM 750 O O . VAL A 1 93 ? -7.813 6.662 9.979 1.00 96.12 93 VAL A O 1
ATOM 753 N N . VAL A 1 94 ? -6.640 5.850 8.256 1.00 95.62 94 VAL A N 1
ATOM 754 C CA . VAL A 1 94 ? -5.724 5.064 9.092 1.00 95.62 94 VAL A CA 1
ATOM 755 C C . VAL A 1 94 ? -4.930 5.970 10.032 1.00 95.62 94 VAL A C 1
ATOM 757 O O . VAL A 1 94 ? -4.850 5.678 11.224 1.00 95.62 94 VAL A O 1
ATOM 760 N N . GLU A 1 95 ? -4.390 7.074 9.515 1.00 94.00 95 GLU A N 1
ATOM 761 C CA . GLU A 1 95 ? -3.641 8.058 10.307 1.00 94.00 95 GLU A CA 1
ATOM 762 C C . GLU A 1 95 ? -4.519 8.723 11.376 1.00 94.00 95 GLU A C 1
ATOM 764 O O . GLU A 1 95 ? -4.087 8.891 12.516 1.00 94.00 95 GLU A O 1
ATOM 769 N N . GLN A 1 96 ? -5.772 9.047 11.041 1.00 95.69 96 GLN A N 1
ATOM 770 C CA . GLN A 1 96 ? -6.733 9.612 11.987 1.00 95.69 96 GLN A CA 1
ATOM 771 C C . GLN A 1 96 ? -7.139 8.607 13.079 1.00 95.69 96 GLN A C 1
ATOM 773 O O . GLN A 1 96 ? -7.205 8.957 14.258 1.00 95.69 96 GLN A O 1
ATOM 778 N N . GLU A 1 97 ? -7.430 7.361 12.702 1.00 95.25 97 GLU A N 1
ATOM 779 C CA . GLU A 1 97 ? -7.957 6.335 13.608 1.00 95.25 97 GLU A CA 1
ATOM 780 C C . GLU A 1 97 ? -6.880 5.702 14.497 1.00 95.25 97 GLU A C 1
ATOM 782 O O . GLU A 1 97 ? -7.206 5.200 15.583 1.00 95.25 97 GLU A O 1
ATOM 787 N N . PHE A 1 98 ? -5.621 5.708 14.040 1.00 95.69 98 PHE A N 1
ATOM 788 C CA . PHE A 1 98 ? -4.465 5.093 14.696 1.00 95.69 98 PHE A CA 1
ATOM 789 C C . PHE A 1 98 ? -3.203 5.976 14.588 1.00 95.69 98 PHE A C 1
ATOM 791 O O . PHE A 1 98 ? -2.190 5.536 14.042 1.00 95.69 98 PHE A O 1
ATOM 798 N N . PRO A 1 99 ? -3.196 7.188 15.174 1.00 94.81 99 PRO A N 1
ATOM 799 C CA . PRO A 1 99 ? -2.133 8.186 14.975 1.00 94.81 99 PRO A CA 1
ATOM 800 C C . PRO A 1 99 ? -0.750 7.770 15.498 1.00 94.81 99 PRO A C 1
ATOM 802 O O . PRO A 1 99 ? 0.261 8.375 15.158 1.00 94.81 99 PRO A O 1
ATOM 805 N N . ILE A 1 100 ? -0.693 6.749 16.355 1.00 95.38 100 ILE A N 1
ATOM 806 C CA . ILE A 1 100 ? 0.550 6.225 16.942 1.00 95.38 100 ILE A CA 1
ATOM 807 C C . ILE A 1 100 ? 1.060 5.004 16.152 1.00 95.38 100 ILE A C 1
ATOM 809 O O . ILE A 1 100 ? 2.205 4.581 16.317 1.00 95.38 100 ILE A O 1
ATOM 813 N N . ALA A 1 101 ? 0.220 4.397 15.308 1.00 95.50 101 ALA A N 1
ATOM 814 C CA . ALA A 1 101 ? 0.608 3.230 14.534 1.00 95.50 101 ALA A CA 1
ATOM 815 C C . ALA A 1 101 ? 1.559 3.624 13.401 1.00 95.50 101 ALA A C 1
ATOM 817 O O . ALA A 1 101 ? 1.380 4.637 12.734 1.00 95.50 101 ALA A O 1
ATOM 818 N N . ILE A 1 102 ? 2.543 2.768 13.123 1.00 93.94 102 ILE A N 1
ATOM 819 C CA . ILE A 1 102 ? 3.367 2.922 11.924 1.00 93.94 102 ILE A CA 1
ATOM 820 C C . ILE A 1 102 ? 2.532 2.475 10.724 1.00 93.94 102 ILE A C 1
ATOM 822 O O . ILE A 1 102 ? 2.293 1.275 10.550 1.00 93.94 102 ILE A O 1
ATOM 826 N N . HIS A 1 103 ? 2.103 3.425 9.899 1.00 94.12 103 HIS A N 1
ATOM 827 C CA . HIS A 1 103 ? 1.404 3.154 8.648 1.00 94.12 103 HIS A CA 1
ATOM 828 C C . HIS A 1 103 ? 2.392 3.067 7.480 1.00 94.12 103 HIS A C 1
ATOM 830 O O . HIS A 1 103 ? 3.292 3.890 7.341 1.00 94.12 103 HIS A O 1
ATOM 836 N N . SER A 1 104 ? 2.264 2.027 6.658 1.00 91.62 104 SER A N 1
ATOM 837 C CA . SER A 1 104 ? 3.089 1.831 5.462 1.00 91.62 104 SER A CA 1
ATOM 838 C C . SER A 1 104 ? 2.271 1.231 4.324 1.00 91.62 104 SER A C 1
ATOM 840 O O . SER A 1 104 ? 1.358 0.441 4.562 1.00 91.62 104 SER A O 1
ATOM 842 N N . GLY A 1 105 ? 2.634 1.543 3.083 1.00 90.06 105 GLY A N 1
ATOM 843 C CA . GLY A 1 105 ? 2.033 0.919 1.908 1.00 90.06 105 GLY A CA 1
ATOM 844 C C . GLY A 1 105 ? 2.461 -0.540 1.709 1.00 90.06 105 GLY A C 1
ATOM 845 O O . GLY A 1 105 ? 3.546 -0.971 2.106 1.00 90.06 105 GLY A O 1
ATOM 846 N N . CYS A 1 106 ? 1.592 -1.328 1.084 1.00 90.81 106 CYS A N 1
ATOM 847 C CA . CYS A 1 106 ? 1.820 -2.738 0.819 1.00 90.81 106 CYS A CA 1
ATOM 848 C C . CYS A 1 106 ? 2.673 -2.934 -0.441 1.00 90.81 106 CYS A C 1
ATOM 850 O O . CYS A 1 106 ? 2.189 -2.787 -1.566 1.00 90.81 106 CYS A O 1
ATOM 852 N N . MET A 1 107 ? 3.917 -3.378 -0.248 1.00 90.69 107 MET A N 1
ATOM 853 C CA . MET A 1 107 ? 4.854 -3.743 -1.321 1.00 90.69 107 MET A CA 1
ATOM 854 C C . MET A 1 107 ? 4.246 -4.696 -2.357 1.00 90.69 107 MET A C 1
ATOM 856 O O . MET A 1 107 ? 4.440 -4.530 -3.556 1.00 90.69 107 MET A O 1
ATOM 860 N N . PHE A 1 108 ? 3.497 -5.704 -1.901 1.00 89.06 108 PHE A N 1
ATOM 861 C CA . PHE A 1 108 ? 2.891 -6.698 -2.786 1.00 89.06 108 PHE A CA 1
ATOM 862 C C . PHE A 1 108 ? 1.926 -6.052 -3.788 1.00 89.06 108 PHE A C 1
ATOM 864 O O . PHE A 1 108 ? 1.998 -6.341 -4.980 1.00 89.06 108 PHE A O 1
ATOM 871 N N . HIS A 1 109 ? 1.063 -5.146 -3.320 1.00 88.19 109 HIS A N 1
ATOM 872 C CA . HIS A 1 109 ? 0.117 -4.442 -4.184 1.00 88.19 109 HIS A CA 1
ATOM 873 C C . HIS A 1 109 ? 0.820 -3.449 -5.119 1.00 88.19 109 HIS A C 1
ATOM 875 O O . HIS A 1 109 ? 0.442 -3.367 -6.287 1.00 88.19 109 HIS A O 1
ATOM 881 N N . SER A 1 110 ? 1.869 -2.764 -4.645 1.00 90.38 110 SER A N 1
ATOM 882 C CA . SER A 1 110 ? 2.706 -1.896 -5.488 1.00 90.38 110 SER A CA 1
ATOM 883 C C . SER A 1 110 ? 3.363 -2.684 -6.627 1.00 90.38 110 SER A C 1
ATOM 885 O O . SER A 1 110 ? 3.154 -2.392 -7.804 1.00 90.38 110 SER A O 1
ATOM 887 N N . ASN A 1 111 ? 4.051 -3.781 -6.302 1.00 93.25 111 ASN A N 1
ATOM 888 C CA . ASN A 1 111 ? 4.714 -4.629 -7.293 1.00 93.25 111 ASN A CA 1
ATOM 889 C C . ASN A 1 111 ? 3.707 -5.274 -8.253 1.00 93.25 111 ASN A C 1
ATOM 891 O O . ASN A 1 111 ? 3.968 -5.392 -9.450 1.00 93.25 111 ASN A O 1
ATOM 895 N N . GLN A 1 112 ? 2.525 -5.656 -7.761 1.00 92.56 112 GLN A N 1
ATOM 896 C CA . GLN A 1 112 ? 1.445 -6.145 -8.613 1.00 92.56 112 GLN A CA 1
ATOM 897 C C . GLN A 1 112 ? 0.981 -5.075 -9.614 1.00 92.56 112 GLN A C 1
ATOM 899 O O . GLN A 1 112 ? 0.736 -5.409 -10.773 1.00 92.56 112 GLN A O 1
ATOM 904 N N . ALA A 1 113 ? 0.874 -3.807 -9.205 1.00 92.38 113 ALA A N 1
ATOM 905 C CA . ALA A 1 113 ? 0.529 -2.712 -10.109 1.00 92.38 113 ALA A CA 1
ATOM 906 C C . ALA A 1 113 ? 1.595 -2.515 -11.200 1.00 92.38 113 ALA A C 1
ATOM 908 O O . ALA A 1 113 ? 1.238 -2.434 -12.376 1.00 92.38 113 ALA A O 1
ATOM 909 N N . VAL A 1 114 ? 2.883 -2.562 -10.840 1.00 93.81 114 VAL A N 1
ATOM 910 C CA . VAL A 1 114 ? 3.993 -2.521 -11.810 1.00 93.81 114 VAL A CA 1
ATOM 911 C C . VAL A 1 114 ? 3.892 -3.684 -12.803 1.00 93.81 114 VAL A C 1
ATOM 913 O O . VAL A 1 114 ? 3.939 -3.474 -14.012 1.00 93.81 114 VAL A O 1
ATOM 916 N N . HIS A 1 115 ? 3.669 -4.912 -12.328 1.00 95.38 115 HIS A N 1
ATOM 917 C CA . HIS A 1 115 ? 3.509 -6.079 -13.203 1.00 95.38 115 HIS A CA 1
ATOM 918 C C . HIS A 1 115 ? 2.295 -5.994 -14.137 1.00 95.38 115 HIS A C 1
ATOM 920 O O . HIS A 1 115 ? 2.385 -6.426 -15.292 1.00 95.38 115 HIS A O 1
ATOM 926 N N . ARG A 1 116 ? 1.170 -5.435 -13.668 1.00 95.44 116 ARG A N 1
ATOM 927 C CA . ARG A 1 116 ? 0.012 -5.151 -14.529 1.00 95.44 116 ARG A CA 1
ATOM 928 C C . ARG A 1 116 ? 0.403 -4.182 -15.637 1.00 95.44 116 ARG A C 1
ATOM 930 O O . ARG A 1 116 ? 0.256 -4.532 -16.800 1.00 95.44 116 ARG A O 1
ATOM 937 N N . LYS A 1 117 ? 1.038 -3.058 -15.294 1.00 95.31 117 LYS A N 1
ATOM 938 C CA . LYS A 1 117 ? 1.466 -2.060 -16.281 1.00 95.31 117 LYS A CA 1
ATOM 939 C C . LYS A 1 117 ? 2.472 -2.620 -17.294 1.00 95.31 117 LYS A C 1
ATOM 941 O O . LYS A 1 117 ? 2.323 -2.376 -18.485 1.00 95.31 117 LYS A O 1
ATOM 946 N N . ILE A 1 118 ? 3.441 -3.436 -16.863 1.00 95.69 118 ILE A N 1
ATOM 947 C CA . ILE A 1 118 ? 4.356 -4.164 -17.770 1.00 95.69 118 ILE A CA 1
ATOM 948 C C . ILE A 1 118 ? 3.559 -4.996 -18.786 1.00 95.69 118 ILE A C 1
ATOM 950 O O . ILE A 1 118 ? 3.886 -5.024 -19.973 1.00 95.69 118 ILE A O 1
ATOM 954 N N . THR A 1 119 ? 2.508 -5.676 -18.325 1.00 95.56 119 THR A N 1
ATOM 955 C CA . THR A 1 119 ? 1.643 -6.492 -19.186 1.00 95.56 119 THR A CA 1
ATOM 956 C C . THR A 1 119 ? 0.836 -5.620 -20.147 1.00 95.56 119 THR A C 1
ATOM 958 O O . THR A 1 119 ? 0.815 -5.915 -21.340 1.00 95.56 119 THR A O 1
ATOM 961 N N . ASP A 1 120 ? 0.249 -4.526 -19.659 1.00 95.56 120 ASP A N 1
ATOM 962 C CA . ASP A 1 120 ? -0.564 -3.590 -20.449 1.00 95.56 120 ASP A CA 1
ATOM 963 C C . ASP A 1 120 ? 0.249 -2.908 -21.560 1.00 95.56 120 ASP A C 1
ATOM 965 O O . ASP A 1 120 ? -0.255 -2.660 -22.653 1.00 95.56 120 ASP A O 1
ATOM 969 N N . LEU A 1 121 ? 1.539 -2.665 -21.317 1.00 95.19 121 LEU A N 1
ATOM 970 C CA . LEU A 1 121 ? 2.476 -2.123 -22.307 1.00 95.19 121 LEU A CA 1
ATOM 971 C C . LEU A 1 121 ? 2.940 -3.172 -23.341 1.00 95.19 121 LEU A C 1
ATOM 973 O O . LEU A 1 121 ? 3.633 -2.847 -24.311 1.00 95.19 121 LEU A O 1
ATOM 977 N N . GLY A 1 122 ? 2.565 -4.443 -23.162 1.00 95.81 122 GLY A N 1
ATOM 978 C CA . GLY A 1 122 ? 2.999 -5.557 -24.005 1.00 95.81 122 GLY A CA 1
ATOM 979 C C . GLY A 1 122 ? 4.443 -6.001 -23.751 1.00 95.81 122 GLY A C 1
ATOM 980 O O . GLY A 1 122 ? 5.012 -6.702 -24.581 1.00 95.81 122 GLY A O 1
ATOM 981 N N . LEU A 1 123 ? 5.031 -5.621 -22.612 1.00 96.50 123 LEU A N 1
ATOM 982 C CA . LEU A 1 123 ? 6.424 -5.906 -22.243 1.00 96.50 123 LEU A CA 1
ATOM 983 C C . LEU A 1 123 ? 6.588 -7.229 -21.476 1.00 96.50 123 LEU A C 1
ATOM 985 O O . LEU A 1 123 ? 7.670 -7.528 -20.977 1.00 96.50 123 LEU A O 1
ATOM 989 N N . ALA A 1 124 ? 5.539 -8.048 -21.356 1.00 96.75 124 ALA A N 1
ATOM 990 C CA . ALA A 1 124 ? 5.588 -9.285 -20.573 1.00 96.75 124 ALA A CA 1
ATOM 991 C C . ALA A 1 124 ? 6.678 -10.262 -21.061 1.00 96.75 124 ALA A C 1
ATOM 993 O O . ALA A 1 124 ? 7.375 -10.865 -20.246 1.00 96.75 124 ALA A O 1
ATOM 994 N N . ASN A 1 125 ? 6.853 -10.401 -22.381 1.00 97.31 125 ASN A N 1
ATOM 995 C CA . ASN A 1 125 ? 7.899 -11.255 -22.952 1.00 97.31 125 ASN A CA 1
ATOM 996 C C . ASN A 1 125 ? 9.301 -10.656 -22.761 1.00 97.31 125 ASN A C 1
ATOM 998 O O . ASN A 1 125 ? 10.250 -11.389 -22.482 1.00 97.31 125 ASN A O 1
ATOM 1002 N N . ASP A 1 126 ? 9.420 -9.333 -22.867 1.00 97.31 126 ASP A N 1
ATOM 1003 C CA . ASP A 1 126 ? 10.675 -8.618 -22.647 1.00 97.31 126 ASP A CA 1
ATOM 1004 C C . ASP A 1 126 ? 11.122 -8.727 -21.189 1.00 97.31 126 ASP A C 1
ATOM 1006 O O . ASP A 1 126 ? 12.270 -9.055 -20.922 1.00 97.31 126 ASP A O 1
ATOM 1010 N N . TYR A 1 127 ? 10.210 -8.571 -20.229 1.00 96.81 127 TYR A N 1
ATOM 1011 C CA . TYR A 1 127 ? 10.507 -8.767 -18.809 1.00 96.81 127 TYR A CA 1
ATOM 1012 C C . TYR A 1 127 ? 11.050 -10.176 -18.502 1.00 96.81 127 TYR A C 1
ATOM 1014 O O . TYR A 1 127 ? 11.902 -10.346 -17.629 1.00 96.81 127 TYR A O 1
ATOM 1022 N N . LEU A 1 128 ? 10.571 -11.206 -19.210 1.00 96.69 128 LEU A N 1
ATOM 1023 C CA . LEU A 1 128 ? 11.035 -12.581 -19.013 1.00 96.69 128 LEU A CA 1
ATOM 1024 C C . LEU A 1 128 ? 12.418 -12.821 -19.629 1.00 96.69 128 LEU A C 1
ATOM 1026 O O . LEU A 1 128 ? 13.267 -13.439 -18.985 1.00 96.69 128 LEU A O 1
ATOM 1030 N N . ASN A 1 129 ? 12.651 -12.318 -20.843 1.00 97.50 129 ASN A N 1
ATOM 1031 C CA . ASN A 1 129 ? 13.804 -12.708 -21.659 1.00 97.50 129 ASN A CA 1
ATOM 1032 C C . ASN A 1 129 ? 14.910 -11.644 -21.758 1.00 97.50 129 ASN A C 1
ATOM 1034 O O . ASN A 1 129 ? 16.010 -11.959 -22.201 1.00 97.50 129 ASN A O 1
ATOM 1038 N N . ASN A 1 130 ? 14.656 -10.403 -21.340 1.00 97.25 130 ASN A N 1
ATOM 1039 C CA . ASN A 1 130 ? 15.620 -9.308 -21.367 1.00 97.25 130 ASN A CA 1
ATOM 1040 C C . ASN A 1 130 ? 16.009 -8.912 -19.936 1.00 97.25 130 ASN A C 1
ATOM 1042 O O . ASN A 1 130 ? 15.243 -8.282 -19.205 1.00 97.25 130 ASN A O 1
ATOM 1046 N N . GLU A 1 131 ? 17.229 -9.281 -19.545 1.00 97.25 131 GLU A N 1
ATOM 1047 C CA . GLU A 1 131 ? 17.769 -9.021 -18.209 1.00 97.25 131 GLU A CA 1
ATOM 1048 C C . GLU A 1 131 ? 17.798 -7.532 -17.861 1.00 97.25 131 GLU A C 1
ATOM 1050 O O . GLU A 1 131 ? 17.345 -7.155 -16.784 1.00 97.25 131 GLU A O 1
ATOM 1055 N N . ARG A 1 132 ? 18.211 -6.672 -18.799 1.00 95.81 132 ARG A N 1
ATOM 1056 C CA . ARG A 1 132 ? 18.265 -5.222 -18.582 1.00 95.81 132 ARG A CA 1
ATOM 1057 C C . ARG A 1 132 ? 16.887 -4.650 -18.247 1.00 95.81 132 ARG A C 1
ATOM 1059 O O . ARG A 1 132 ? 16.759 -3.894 -17.289 1.00 95.81 132 ARG A O 1
ATOM 1066 N N . ILE A 1 133 ? 15.858 -5.027 -19.008 1.00 95.31 133 ILE A N 1
ATOM 1067 C CA . ILE A 1 133 ? 14.477 -4.572 -18.770 1.00 95.31 133 ILE A CA 1
ATOM 1068 C C . ILE A 1 133 ? 13.972 -5.087 -17.421 1.00 95.31 133 ILE A C 1
ATOM 1070 O O . ILE A 1 133 ? 13.387 -4.335 -16.638 1.00 95.31 133 ILE A O 1
ATOM 1074 N N . ARG A 1 134 ? 14.222 -6.365 -17.125 1.00 96.69 134 ARG A N 1
ATOM 1075 C CA . ARG A 1 134 ? 13.827 -6.990 -15.862 1.00 96.69 134 ARG A CA 1
ATOM 1076 C C . ARG A 1 134 ? 14.467 -6.304 -14.658 1.00 96.69 134 ARG A C 1
ATOM 1078 O O . ARG A 1 134 ? 13.778 -6.071 -13.665 1.00 96.69 134 ARG A O 1
ATOM 1085 N N . ASP A 1 135 ? 15.747 -5.965 -14.748 1.00 97.00 135 ASP A N 1
ATOM 1086 C CA . ASP A 1 135 ? 16.484 -5.312 -13.670 1.00 97.00 135 ASP A CA 1
ATOM 1087 C C . ASP A 1 135 ? 16.017 -3.876 -13.457 1.00 97.00 135 ASP A C 1
ATOM 1089 O O . ASP A 1 135 ? 15.777 -3.488 -12.318 1.00 97.00 135 ASP A O 1
ATOM 1093 N N . GLN A 1 136 ? 15.765 -3.120 -14.528 1.00 96.44 136 GLN A N 1
ATOM 1094 C CA . GLN A 1 136 ? 15.171 -1.783 -14.430 1.00 96.44 136 GLN A CA 1
ATOM 1095 C C . GLN A 1 136 ? 13.780 -1.824 -13.768 1.00 96.44 136 GLN A C 1
ATOM 1097 O O . GLN A 1 136 ? 13.486 -1.018 -12.886 1.00 96.44 136 GLN A O 1
ATOM 1102 N N . CYS A 1 137 ? 12.941 -2.810 -14.108 1.00 96.06 137 CYS A N 1
ATOM 1103 C CA . CYS A 1 137 ? 11.650 -3.016 -13.441 1.00 96.06 137 CYS A CA 1
ATOM 1104 C C . CYS A 1 137 ? 11.811 -3.373 -11.952 1.00 96.06 137 CYS A C 1
ATOM 1106 O O . CYS A 1 137 ? 11.036 -2.924 -11.111 1.00 96.06 137 CYS A O 1
ATOM 1108 N N . ARG A 1 138 ? 12.807 -4.198 -11.604 1.00 95.69 138 ARG A N 1
ATOM 1109 C CA . ARG A 1 138 ? 13.095 -4.576 -10.210 1.00 95.69 138 ARG A CA 1
ATOM 1110 C C . ARG A 1 138 ? 13.643 -3.411 -9.397 1.00 95.69 138 ARG A C 1
ATOM 1112 O O . ARG A 1 138 ? 13.263 -3.279 -8.241 1.00 95.69 138 ARG A O 1
ATOM 1119 N N . GLN A 1 139 ? 14.477 -2.567 -9.996 1.00 96.12 139 GLN A N 1
ATOM 1120 C CA . GLN A 1 139 ? 14.956 -1.330 -9.382 1.00 96.12 139 GLN A CA 1
ATOM 1121 C C . GLN A 1 139 ? 13.790 -0.389 -9.074 1.00 96.12 139 GLN A C 1
ATOM 1123 O O . GLN A 1 139 ? 13.703 0.101 -7.953 1.00 96.12 139 GLN A O 1
ATOM 1128 N N . LEU A 1 140 ? 12.849 -0.224 -10.012 1.00 95.44 140 LEU A N 1
ATOM 1129 C CA . LEU A 1 140 ? 11.621 0.542 -9.785 1.00 95.44 140 LEU A CA 1
ATOM 1130 C C . LEU A 1 140 ? 10.811 -0.009 -8.598 1.00 95.44 140 LEU A C 1
ATOM 1132 O O . LEU A 1 140 ? 10.445 0.739 -7.696 1.00 95.44 140 LEU A O 1
ATOM 1136 N N . MET A 1 141 ? 10.578 -1.325 -8.555 1.00 94.69 141 MET A N 1
ATOM 1137 C CA . MET A 1 141 ? 9.871 -1.975 -7.438 1.00 94.69 141 MET A CA 1
ATOM 1138 C C . MET A 1 141 ? 10.613 -1.830 -6.096 1.00 94.69 141 MET A C 1
ATOM 1140 O O . MET A 1 141 ? 9.987 -1.726 -5.041 1.00 94.69 141 MET A O 1
ATOM 1144 N N . ALA A 1 142 ? 11.946 -1.794 -6.124 1.00 94.94 142 ALA A N 1
ATOM 1145 C CA . ALA A 1 142 ? 12.785 -1.688 -4.935 1.00 94.94 142 ALA A CA 1
ATOM 1146 C C . ALA A 1 142 ? 12.883 -0.265 -4.360 1.00 94.94 142 ALA A C 1
ATOM 1148 O O . ALA A 1 142 ? 13.348 -0.128 -3.231 1.00 94.94 142 ALA A O 1
ATOM 1149 N N . LEU A 1 143 ? 12.422 0.777 -5.068 1.00 92.94 143 LEU A N 1
ATOM 1150 C CA . LEU A 1 143 ? 12.491 2.163 -4.578 1.00 92.94 143 LEU A CA 1
ATOM 1151 C C . LEU A 1 143 ? 11.849 2.334 -3.196 1.00 92.94 143 LEU A C 1
ATOM 1153 O O . LEU A 1 143 ? 12.365 3.065 -2.362 1.00 92.94 143 LEU A O 1
ATOM 1157 N N . SER A 1 144 ? 10.762 1.614 -2.916 1.00 88.75 144 SER A N 1
ATOM 1158 C CA . SER A 1 144 ? 10.068 1.695 -1.621 1.00 88.75 144 SER A CA 1
ATOM 1159 C C . SER A 1 144 ? 10.832 1.060 -0.446 1.00 88.75 144 SER A C 1
ATOM 1161 O O . SER A 1 144 ? 10.407 1.195 0.699 1.00 88.75 144 SER A O 1
ATOM 1163 N N . LEU A 1 145 ? 11.952 0.375 -0.710 1.00 90.69 145 LEU A N 1
ATOM 1164 C CA . LEU A 1 145 ? 12.865 -0.164 0.305 1.00 90.69 145 LEU A CA 1
ATOM 1165 C C . LEU A 1 145 ? 14.048 0.759 0.604 1.00 90.69 145 LEU A C 1
ATOM 1167 O O . LEU A 1 145 ? 14.839 0.457 1.498 1.00 90.69 145 LEU A O 1
ATOM 1171 N N . MET A 1 146 ? 14.209 1.835 -0.161 1.00 92.31 146 MET A N 1
ATOM 1172 C CA . MET A 1 146 ? 15.350 2.730 -0.032 1.00 92.31 146 MET A CA 1
ATOM 1173 C C . MET A 1 146 ? 15.135 3.781 1.063 1.00 92.31 146 MET A C 1
ATOM 1175 O O . MET A 1 146 ? 13.987 4.114 1.374 1.00 92.31 146 MET A O 1
ATOM 1179 N N . PRO A 1 147 ? 16.222 4.343 1.627 1.00 93.12 147 PRO A N 1
ATOM 1180 C CA . PRO A 1 147 ? 16.141 5.568 2.416 1.00 93.12 147 PRO A CA 1
ATOM 1181 C C . PRO A 1 147 ? 15.447 6.668 1.611 1.00 93.12 147 PRO A C 1
ATOM 1183 O O . PRO A 1 147 ? 15.714 6.826 0.417 1.00 93.12 147 PRO A O 1
ATOM 1186 N N . ILE A 1 148 ? 14.550 7.418 2.254 1.00 91.25 148 ILE A N 1
ATOM 1187 C CA . ILE A 1 148 ? 13.690 8.403 1.581 1.00 91.25 148 ILE A CA 1
ATOM 1188 C C . ILE A 1 148 ? 14.505 9.471 0.840 1.00 91.25 148 ILE A C 1
ATOM 1190 O O . ILE A 1 148 ? 14.103 9.935 -0.225 1.00 91.25 148 ILE A O 1
ATOM 1194 N N . GLU A 1 149 ? 15.689 9.792 1.358 1.00 95.19 149 GLU A N 1
ATOM 1195 C CA . GLU A 1 149 ? 16.631 10.763 0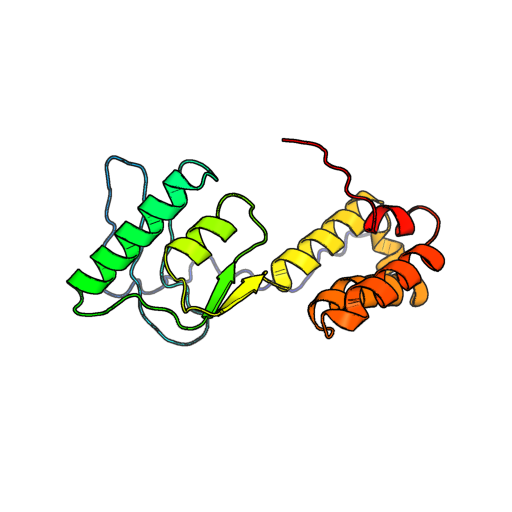.807 1.00 95.19 149 GLU A CA 1
ATOM 1196 C C . GLU A 1 149 ? 17.233 10.304 -0.532 1.00 95.19 149 GLU A C 1
ATOM 1198 O O . GLU A 1 149 ? 17.650 11.125 -1.349 1.00 95.19 149 GLU A O 1
ATOM 1203 N N . GLU A 1 150 ? 17.272 8.993 -0.784 1.00 95.25 150 GLU A N 1
ATOM 1204 C CA . GLU A 1 150 ? 17.826 8.419 -2.011 1.00 95.25 150 GLU A CA 1
ATOM 1205 C C . GLU A 1 150 ? 16.765 8.128 -3.078 1.00 95.25 150 GLU A C 1
ATOM 1207 O O . GLU A 1 150 ? 17.102 8.037 -4.263 1.00 95.25 150 GLU A O 1
ATOM 1212 N N . VAL A 1 151 ? 15.490 8.004 -2.684 1.00 94.19 151 VAL A N 1
ATOM 1213 C CA . VAL A 1 151 ? 14.388 7.610 -3.580 1.00 94.19 151 VAL A CA 1
ATOM 1214 C C . VAL A 1 151 ? 14.304 8.528 -4.795 1.00 94.19 151 VAL A C 1
ATOM 1216 O O . VAL A 1 151 ? 14.258 8.040 -5.923 1.00 94.19 151 VAL A O 1
ATOM 1219 N N . GLN A 1 152 ? 14.330 9.847 -4.586 1.00 94.31 152 GLN A N 1
ATOM 1220 C CA . GLN A 1 152 ? 14.205 10.820 -5.675 1.00 94.31 152 GLN A CA 1
ATOM 1221 C C . GLN A 1 152 ? 15.359 10.696 -6.678 1.00 94.31 152 GLN A C 1
ATOM 1223 O O . GLN A 1 152 ? 15.134 10.661 -7.887 1.00 94.31 152 GLN A O 1
ATOM 1228 N N . ASN A 1 153 ? 16.590 10.564 -6.184 1.00 95.44 153 ASN A N 1
ATOM 1229 C CA . ASN A 1 153 ? 17.772 10.442 -7.034 1.00 95.44 153 ASN A CA 1
ATOM 1230 C C . ASN A 1 153 ? 17.747 9.146 -7.854 1.00 95.44 153 ASN A C 1
ATOM 1232 O O . ASN A 1 153 ? 18.073 9.160 -9.043 1.00 95.44 153 ASN A O 1
ATOM 1236 N N . GLN A 1 154 ? 17.334 8.025 -7.252 1.00 95.44 154 GLN A N 1
ATOM 1237 C CA . GLN A 1 154 ? 17.209 6.770 -7.994 1.00 95.44 154 GLN A CA 1
ATOM 1238 C C . GLN A 1 154 ? 16.036 6.780 -8.975 1.00 95.44 154 GLN A C 1
ATOM 1240 O O . GLN A 1 154 ? 16.164 6.210 -10.056 1.00 95.44 154 GLN A O 1
ATOM 1245 N N . PHE A 1 155 ? 14.928 7.451 -8.653 1.00 95.25 155 PHE A N 1
ATOM 1246 C CA . PHE A 1 155 ? 13.820 7.621 -9.590 1.00 95.25 155 PHE A CA 1
ATOM 1247 C C . PHE A 1 155 ? 14.260 8.410 -10.832 1.00 95.25 155 PHE A C 1
ATOM 1249 O O . PHE A 1 155 ? 14.107 7.915 -11.945 1.00 95.25 155 PHE A O 1
ATOM 1256 N N . ILE A 1 156 ? 14.928 9.557 -10.649 1.00 95.00 156 ILE A N 1
ATOM 1257 C CA . ILE A 1 156 ? 15.482 10.363 -11.754 1.00 95.00 156 ILE A CA 1
ATOM 1258 C C . ILE A 1 156 ? 16.480 9.542 -12.581 1.00 95.00 156 ILE A C 1
ATOM 1260 O O . ILE A 1 156 ? 16.488 9.585 -13.812 1.00 95.00 156 ILE A O 1
ATOM 1264 N N . ARG A 1 157 ? 17.324 8.737 -11.923 1.00 95.88 157 ARG A N 1
ATOM 1265 C CA . ARG A 1 157 ? 18.218 7.811 -12.627 1.00 95.88 157 ARG A CA 1
ATOM 1266 C C . ARG A 1 157 ? 17.437 6.829 -13.501 1.00 95.88 157 ARG A C 1
ATOM 1268 O O . ARG A 1 157 ? 17.856 6.599 -14.634 1.00 95.88 157 ARG A O 1
ATOM 1275 N N . LEU A 1 158 ? 16.353 6.243 -12.991 1.00 95.56 158 LEU A N 1
ATOM 1276 C CA . LEU A 1 158 ? 15.497 5.332 -13.753 1.00 95.56 158 LEU A CA 1
ATOM 1277 C C . LEU A 1 158 ? 14.857 6.032 -14.954 1.00 95.56 158 LEU A C 1
ATOM 1279 O O . LEU A 1 158 ? 14.899 5.463 -16.043 1.00 95.56 158 LEU A O 1
ATOM 1283 N N . GLU A 1 159 ? 14.376 7.267 -14.795 1.00 94.81 159 GLU A N 1
ATOM 1284 C CA . GLU A 1 159 ? 13.848 8.087 -15.899 1.00 94.81 159 GLU A CA 1
ATOM 1285 C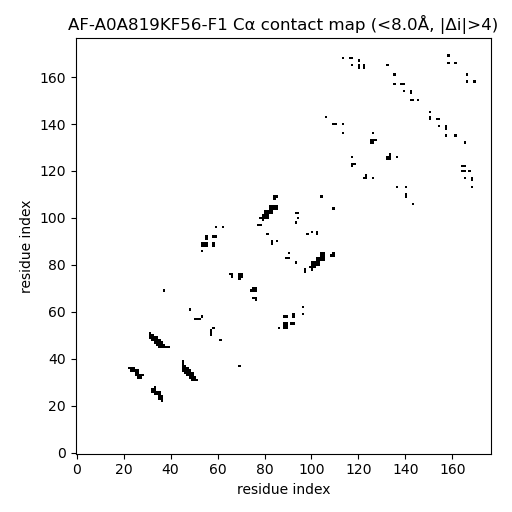 C . GLU A 1 159 ? 14.872 8.283 -17.021 1.00 94.81 159 GLU A C 1
ATOM 1287 O O . GLU A 1 159 ? 14.527 8.181 -18.195 1.00 94.81 159 GLU A O 1
ATOM 1292 N N . MET A 1 160 ? 16.148 8.494 -16.684 1.00 94.44 160 MET A N 1
ATOM 1293 C CA . MET A 1 160 ? 17.204 8.669 -17.688 1.00 94.44 160 MET A CA 1
ATOM 1294 C C . MET A 1 160 ? 17.560 7.379 -18.442 1.00 94.44 160 MET A C 1
ATOM 1296 O O . MET A 1 160 ? 18.015 7.444 -19.584 1.00 94.44 160 MET A O 1
ATOM 1300 N N . ILE A 1 161 ? 17.428 6.205 -17.809 1.00 94.69 161 ILE A N 1
ATOM 1301 C CA . ILE A 1 161 ? 17.881 4.930 -18.397 1.00 94.69 161 ILE A CA 1
ATOM 1302 C C . ILE A 1 161 ? 16.755 4.087 -19.003 1.00 94.69 161 ILE A C 1
ATOM 1304 O O . ILE A 1 161 ? 17.043 3.181 -19.797 1.00 94.69 161 ILE A O 1
ATOM 1308 N N . MET A 1 162 ? 15.506 4.313 -18.595 1.00 94.69 162 MET A N 1
ATOM 1309 C CA . MET A 1 162 ? 14.332 3.668 -19.176 1.00 94.69 162 MET A CA 1
ATOM 1310 C C . MET A 1 162 ? 13.974 4.365 -20.488 1.00 94.69 162 MET A C 1
ATOM 1312 O O . MET A 1 162 ? 13.938 5.587 -20.571 1.00 94.69 162 MET A O 1
ATOM 1316 N N . SER A 1 163 ? 13.721 3.586 -21.537 1.00 91.50 163 SER A N 1
ATOM 1317 C CA . SER A 1 163 ? 13.436 4.124 -22.867 1.00 91.50 163 SER A CA 1
ATOM 1318 C C . SER A 1 163 ? 12.328 3.349 -23.574 1.00 91.50 163 SER A C 1
ATOM 1320 O O . SER A 1 163 ? 11.982 2.222 -23.204 1.00 91.50 163 SER A O 1
ATOM 1322 N N . GLY A 1 164 ? 11.745 3.978 -24.597 1.00 92.00 164 GLY A N 1
ATOM 1323 C CA . GLY A 1 164 ? 10.603 3.430 -25.324 1.00 92.00 164 GLY A CA 1
ATOM 1324 C C . GLY A 1 164 ? 9.429 3.142 -24.388 1.00 92.00 164 GLY A C 1
ATOM 1325 O O . GLY A 1 164 ? 9.201 3.870 -23.427 1.00 92.00 164 GLY A O 1
ATOM 1326 N N . LYS A 1 165 ? 8.733 2.028 -24.628 1.00 91.69 165 LYS A N 1
ATOM 1327 C CA . LYS A 1 165 ? 7.583 1.601 -23.816 1.00 91.69 165 LYS A CA 1
ATOM 1328 C C . LYS A 1 165 ? 7.904 1.423 -22.332 1.00 91.69 165 LYS A C 1
ATOM 1330 O O . LYS A 1 165 ? 7.001 1.471 -21.512 1.00 91.69 165 LYS A O 1
ATOM 1335 N N . LEU A 1 166 ? 9.164 1.169 -21.967 1.00 92.81 166 LEU A N 1
ATOM 1336 C CA . LEU A 1 166 ? 9.531 0.970 -20.566 1.00 92.81 166 LEU A CA 1
ATOM 1337 C C . LEU A 1 166 ? 9.431 2.270 -19.758 1.00 92.81 166 LEU A C 1
ATOM 1339 O O . LEU A 1 166 ? 9.082 2.219 -18.583 1.00 92.81 166 LEU A O 1
ATOM 1343 N N . ALA A 1 167 ? 9.692 3.420 -20.388 1.00 93.69 167 ALA A N 1
ATOM 1344 C CA . ALA A 1 167 ? 9.561 4.728 -19.746 1.00 93.69 167 ALA A CA 1
ATOM 1345 C C . ALA A 1 167 ? 8.109 5.016 -19.317 1.00 93.69 167 ALA A C 1
ATOM 1347 O O . ALA A 1 167 ? 7.883 5.662 -18.297 1.00 93.69 167 ALA A O 1
ATOM 1348 N N . ASP A 1 168 ? 7.122 4.439 -20.012 1.00 92.81 168 ASP A N 1
ATOM 1349 C CA . ASP A 1 168 ? 5.700 4.561 -19.668 1.00 92.81 168 ASP A CA 1
ATOM 1350 C C . ASP A 1 168 ? 5.324 3.861 -18.344 1.00 92.81 168 ASP A C 1
ATOM 1352 O O . ASP A 1 168 ? 4.186 3.988 -17.887 1.00 92.81 168 ASP A O 1
ATOM 1356 N N . LEU A 1 169 ? 6.247 3.116 -17.712 1.00 90.81 169 LEU A N 1
ATOM 1357 C CA . LEU A 1 169 ? 6.083 2.636 -16.332 1.00 90.81 169 LEU A CA 1
ATOM 1358 C C . LEU A 1 169 ? 6.187 3.757 -15.295 1.00 90.81 169 LEU A C 1
ATOM 1360 O O . LEU A 1 169 ? 5.648 3.607 -14.201 1.00 90.81 169 LEU A O 1
ATOM 1364 N N . LEU A 1 170 ? 6.908 4.832 -15.614 1.00 87.38 170 LEU A N 1
ATOM 1365 C CA . LEU A 1 170 ? 7.167 5.950 -14.705 1.00 87.38 170 LEU A CA 1
ATOM 1366 C C . LEU A 1 170 ? 6.120 7.060 -14.848 1.00 87.38 170 LEU A C 1
ATOM 1368 O O . LEU A 1 170 ? 5.988 7.908 -13.971 1.00 87.38 170 LEU A O 1
ATOM 1372 N N . LEU A 1 171 ? 5.357 7.043 -15.942 1.00 78.31 171 LEU A N 1
ATOM 1373 C CA . LEU A 1 171 ? 4.295 8.002 -16.198 1.00 78.31 171 LEU A CA 1
ATOM 1374 C C . LEU A 1 171 ? 3.010 7.567 -15.488 1.00 78.31 171 LEU A C 1
ATOM 1376 O O . LEU A 1 171 ? 2.434 6.518 -15.796 1.00 78.31 171 LEU A O 1
ATOM 1380 N N . ASN A 1 172 ? 2.508 8.420 -14.595 1.00 57.59 172 ASN A N 1
ATOM 1381 C CA . ASN A 1 172 ? 1.129 8.320 -14.136 1.00 57.59 172 ASN A CA 1
ATOM 1382 C C . ASN A 1 172 ? 0.214 8.613 -15.324 1.00 57.59 172 ASN A C 1
ATOM 1384 O O . ASN A 1 172 ? 0.003 9.762 -15.707 1.00 57.59 172 ASN A O 1
ATOM 1388 N N . GLN A 1 173 ? -0.360 7.566 -15.911 1.00 47.28 173 GLN A N 1
ATOM 1389 C CA . GLN A 1 173 ? -1.633 7.744 -16.590 1.00 47.28 173 GLN A CA 1
ATOM 1390 C C . GLN A 1 173 ? -2.685 7.845 -15.494 1.00 47.28 173 GLN A C 1
ATOM 1392 O O . GLN A 1 173 ? -3.274 6.836 -15.106 1.00 47.28 173 GLN A O 1
ATOM 1397 N N . ASP A 1 174 ? -2.889 9.061 -14.989 1.00 41.88 174 ASP A N 1
ATOM 1398 C CA . ASP A 1 174 ? -4.111 9.434 -14.285 1.00 41.88 174 ASP A CA 1
ATOM 1399 C C . ASP A 1 174 ? -5.270 9.338 -15.285 1.00 41.88 174 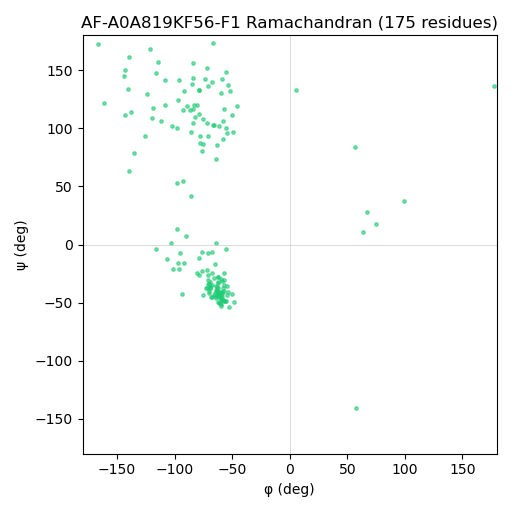ASP A C 1
ATOM 1401 O O . ASP A 1 174 ? -5.811 10.324 -15.778 1.00 41.88 174 ASP A O 1
ATOM 1405 N N . ASN A 1 175 ? -5.658 8.109 -15.617 1.00 35.62 175 ASN A N 1
ATOM 1406 C CA . ASN A 1 175 ? -6.976 7.836 -16.149 1.00 35.62 175 ASN A CA 1
ATOM 1407 C C . ASN A 1 175 ? -7.906 7.896 -14.945 1.00 35.62 175 ASN A C 1
ATOM 1409 O O . ASN A 1 175 ? -8.216 6.871 -14.340 1.00 35.62 175 ASN A O 1
ATOM 1413 N N . GLY A 1 176 ? -8.261 9.126 -14.565 1.00 36.31 176 GLY A N 1
ATOM 1414 C CA . GLY A 1 176 ? -9.240 9.397 -13.528 1.00 36.31 176 GLY A CA 1
ATOM 1415 C C . GLY A 1 176 ? -10.469 8.514 -13.728 1.00 36.31 176 GLY A C 1
ATOM 1416 O O . GLY A 1 176 ? -11.133 8.576 -14.765 1.00 36.31 176 GLY A O 1
ATOM 1417 N N . GLN A 1 177 ? -10.734 7.681 -12.729 1.00 29.19 177 GLN A N 1
ATOM 1418 C CA . GLN A 1 177 ? -12.015 7.031 -12.490 1.00 29.19 177 GLN A CA 1
ATOM 1419 C C . GLN A 1 177 ? -12.376 7.214 -11.023 1.00 29.19 177 GLN A C 1
ATOM 1421 O O . GLN A 1 177 ? -11.486 7.000 -10.169 1.00 29.19 177 GLN A O 1
#

Foldseek 3Di:
DDDPPDPDPPPPPPPPPPVLDPQFDQDCDPQQWGWTAADDDDPDDHTDTDFPDLALVRLLVVLVVVQVVLVVVVHGPAAQEDEEAPRPRNVVSCCVSHVNHHYDYDLVVVLVVLVVLCVVLVNNVVCVPPPVLVVLSVLVSCLSVDDPVCSVVSLVVSCVPQDDSSNVSSDPPCPDD

Sequence (177 aa):
MSKTGRQNTPVIASTARFDIPQLYQQTLSPKRFLLIDVFLKRGLPVAFCLLPNKRAKTYTELFERLKEQANTIGKIFNPKRIVTDYEPGLMPVVEQEFPIAIHSGCMFHSNQAVHRKITDLGLANDYLNNERIRDQCRQLMALSLMPIEEVQNQFIRLEMIMSGKLADLLLNQDNGQ

Secondary structure (DSSP, 8-state):
-------------TT------S-------SS---------SSS--------S-S-HHHHHHHHHHHHHHHHHTT-----SEEEE---TTTHHHHHHH-TTSEEEE-HHHHHHHHHHHHHHTT-HHHHHH-HHHHHHHHHHHHGGGS-HHHHHHHHHHHHHH--GGGGGGTS------

Nearest PDB structures (foldseek):
  6xgx-assembly1_B  TM=6.916E-01  e=9.996E-02  Acetivibrio thermocellus ATCC 27405
  5ijz-assembly2_D  TM=5.929E-01  e=5.340E+00  Corynebacterium glutamicum ATCC 13032
  5gm2-assembly3_R  TM=2.291E-01  e=2.468E+00  Streptomyces blastmyceticus

Solvent-accessible surface area (backbone atoms only — not comparable to full-atom values): 11039 Å² total; per-residue (Å²): 136,83,84,81,69,87,81,82,72,86,72,76,59,93,76,65,71,69,79,72,55,98,75,67,59,79,49,84,46,95,67,69,34,50,44,41,54,78,66,93,73,83,96,59,88,31,62,48,73,49,68,93,63,86,40,38,71,55,49,46,55,48,53,52,50,49,37,52,56,26,46,79,72,77,41,79,71,72,66,67,61,47,73,40,67,90,46,81,34,48,54,63,39,50,48,71,78,38,73,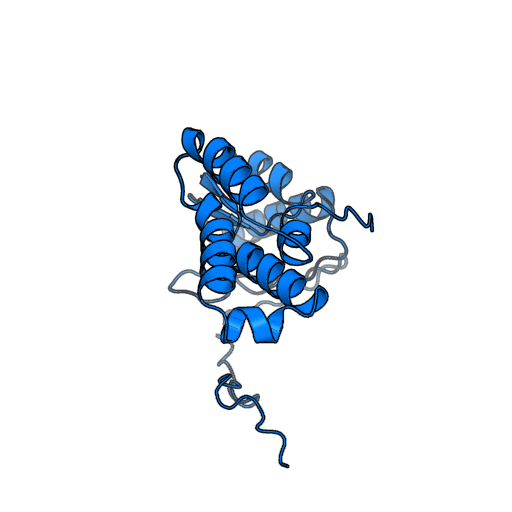84,30,50,73,45,69,34,63,68,58,53,46,49,50,53,54,49,50,39,46,76,67,65,39,54,66,46,46,74,74,33,65,70,56,33,49,54,53,49,51,62,60,45,42,86,76,47,62,77,88,49,34,63,60,53,50,54,51,45,62,74,71,40,58,74,76,59,38,59,75,76,50,82,77,78,76,83,126

Mean predicted aligned error: 11.48 Å